Protein AF-A0A814N6M7-F1 (afdb_monomer)

Secondary structure (DSSP, 8-state):
-----------PEEEEEEE-SSSTT-SSSPP-EEEPPHHHHHHHHHHHHSS-TT-EEEETTEEEETTTTEEEESS-TT-EEEEEEEEE-GGG---S-GGGS---S---S-TTS---HHHHHHHHHHHHHHT--HHHHHHHHHHHHHHHHHHHHHH---EEESS-EEEES-HHHHHTT-SEEEEEE--SSSSEE-TTT-SSSS-EEEEPTTEEEEEEEEEE-SS-EEEEEEE--SPP---TTTGGGS-----------------------SSTTHHHHTTT--------EEEE--------------------------

Sequence (318 aa):
MVSQMINSADQLRAQWYWKSNSDSWSTNEKEEWTKYSDIESAIIEEAFNGKNKTKLADLDNYLINLYKSIQISKSDPNKQRQIKRVLIGRNETQGLREQRFFQPPGLSKTFNSDMGKDAYNFLSQWKKDKKLSDAEIVKQAANGIIIEGKQLHKHCQSRCWDGFTSTTKNHEKAQTFGNILFIIDAARNRGIDITELSHYDEEEVLLPPGTSFTISKLEKTQQHTYIYLQLSQSPPAASPFIQLLVTSSSSDEHCCDPMTCNLVPSNIWEMDEWARDWHSSLAASSSIHLLVTSASSDDNCRDQSDLSTRTSVHLGHG

InterPro domains:
  IPR000768 NAD:arginine ADP-ribosyltransferase, ART [PF01129] (158-230)
  IPR004170 WWE domain [PF02825] (15-85)
  IPR004170 WWE domain [PS50918] (1-85)
  IPR018123 WWE domain, subgroup [SM00678] (13-93)
  IPR037197 WWE domain superfamily [G3DSA:3.30.720.50] (4-88)
  IPR037197 WWE domain superfamily [SSF117839] (11-88)

Nearest PDB structures (foldseek):
  6drh-assembly3_F  TM=8.905E-01  e=2.751E-03  Serratia proteamaculans 568
  6drh-assembly4_H  TM=8.866E-01  e=3.447E-03  Serratia proteamaculans 568
  4yc0-assembly1_A  TM=5.179E-01  e=1.753E-03  Vibrio splendidus
  4y1w-assembly1_A  TM=3.785E-01  e=1.322E-03  Vibrio splendidus
  4xzk-assembly1_A  TM=3.920E-01  e=2.751E-03  Vibrio splendidus

Radius of gyration: 31.83 Å; Cα contacts (8 Å, |Δi|>4): 340; chains: 1; bounding box: 76×100×79 Å

Foldseek 3Di:
DDPPPDPCPQPWDKWKWWFDDPDQPDPVDDTDIHTDDPVQRVQLVCLVPDPDPQSWGDDDQWIARVVQQWIAGPVHRVDIIHMDMDTHGPVPPPDDPVVVVPPPPPPPDDPPPPPDVVVVVVVVVVCVVVVDDPVVVVVVVVVVCVVVVVVVLVPDQWDFAQAKFKWALDPVVLPVQDQEKEKEFDDPPFWDQCCVVDPDNGSITIGGGGFIWGFPDWDDDPRHIYTYIYTDPDDRPPDVVVVVPPDPDPPDDDDDDDDDDDDDDDDPPPPVVVVVVVPPDDDDDDTRIIMGDDRDPPPDPDDDDDDDDDDDDDDDDD

Structure (mmCIF, N/CA/C/O backbone):
data_AF-A0A814N6M7-F1
#
_entry.id   AF-A0A814N6M7-F1
#
loop_
_atom_site.group_PDB
_atom_site.id
_atom_site.type_symbol
_atom_site.label_atom_id
_atom_site.label_alt_id
_atom_site.label_comp_id
_atom_site.label_asym_id
_atom_site.label_entity_id
_atom_site.label_seq_id
_atom_site.pdbx_PDB_ins_code
_atom_site.Cartn_x
_atom_site.Cartn_y
_atom_site.Cartn_z
_atom_site.occupancy
_atom_site.B_iso_or_equiv
_atom_site.auth_seq_id
_atom_site.auth_comp_id
_atom_site.auth_asym_id
_atom_site.auth_atom_id
_atom_site.pdbx_PDB_model_num
ATOM 1 N N . MET A 1 1 ? 20.957 42.490 -3.616 1.00 55.12 1 MET A N 1
ATOM 2 C CA . MET A 1 1 ? 20.433 41.950 -2.339 1.00 55.12 1 MET A CA 1
ATOM 3 C C . MET A 1 1 ? 18.960 42.313 -2.252 1.00 55.12 1 MET A C 1
ATOM 5 O O . MET A 1 1 ? 18.638 43.429 -2.625 1.00 55.12 1 MET A O 1
ATOM 9 N N . VAL A 1 2 ? 18.113 41.401 -1.758 1.00 51.97 2 VAL A N 1
ATOM 10 C CA . VAL A 1 2 ? 16.635 41.495 -1.647 1.00 51.97 2 VAL A CA 1
ATOM 11 C C . VAL A 1 2 ? 15.850 41.074 -2.905 1.00 51.97 2 VAL A C 1
ATOM 13 O O . VAL A 1 2 ? 15.333 41.905 -3.639 1.00 51.97 2 VAL A O 1
ATOM 16 N N . SER A 1 3 ? 15.747 39.758 -3.139 1.00 45.72 3 SER A N 1
ATOM 17 C CA . SER A 1 3 ? 14.559 39.096 -3.731 1.00 45.72 3 SER A CA 1
ATOM 18 C C . SER A 1 3 ? 14.758 37.581 -3.814 1.00 45.72 3 SER A C 1
ATOM 20 O O . SER A 1 3 ? 14.857 36.986 -4.879 1.00 45.72 3 SER A O 1
ATOM 22 N N . GLN A 1 4 ? 14.822 36.943 -2.650 1.00 46.78 4 GLN A N 1
ATOM 23 C CA . GLN A 1 4 ? 14.363 35.564 -2.492 1.00 46.78 4 GLN A CA 1
ATOM 24 C C . GLN A 1 4 ? 13.263 35.609 -1.431 1.00 46.78 4 GLN A C 1
ATOM 26 O O . GLN A 1 4 ? 13.442 35.186 -0.293 1.00 46.78 4 GLN A O 1
ATOM 31 N N . MET A 1 5 ? 12.135 36.233 -1.787 1.00 44.56 5 MET A N 1
ATOM 32 C CA . MET A 1 5 ? 10.894 36.042 -1.046 1.00 44.56 5 MET A CA 1
ATOM 33 C C . MET A 1 5 ? 10.382 34.650 -1.389 1.00 44.56 5 MET A C 1
ATOM 35 O O . MET A 1 5 ? 9.777 34.396 -2.423 1.00 44.56 5 MET A O 1
ATOM 39 N N . ILE A 1 6 ? 10.771 33.747 -0.504 1.00 49.03 6 ILE A N 1
ATOM 40 C CA . ILE A 1 6 ? 10.229 32.432 -0.229 1.00 49.03 6 ILE A CA 1
ATOM 41 C C . ILE A 1 6 ? 8.730 32.375 -0.592 1.00 49.03 6 ILE A C 1
ATOM 43 O O . ILE A 1 6 ? 7.878 32.803 0.179 1.00 49.03 6 ILE A O 1
ATOM 47 N N . ASN A 1 7 ? 8.401 31.761 -1.733 1.00 48.53 7 ASN A N 1
ATOM 48 C CA . ASN A 1 7 ? 7.079 31.183 -2.005 1.00 48.53 7 ASN A CA 1
ATOM 49 C C . ASN A 1 7 ? 6.876 29.903 -1.160 1.00 48.53 7 ASN A C 1
ATOM 51 O O . ASN A 1 7 ? 6.384 28.891 -1.650 1.00 48.53 7 ASN A O 1
ATOM 55 N N . SER A 1 8 ? 7.266 29.925 0.121 1.00 54.56 8 SER A N 1
ATOM 56 C CA . SER A 1 8 ? 6.769 28.969 1.116 1.00 54.56 8 SER A CA 1
ATOM 57 C C . SER A 1 8 ? 5.426 29.507 1.562 1.00 54.56 8 SER A C 1
ATOM 59 O O . SER A 1 8 ? 5.282 30.073 2.643 1.00 54.56 8 SER A O 1
ATOM 61 N N . ALA A 1 9 ? 4.426 29.366 0.691 1.00 55.06 9 ALA A N 1
ATOM 62 C CA . ALA A 1 9 ? 3.082 29.173 1.192 1.00 55.06 9 ALA A CA 1
ATOM 63 C C . ALA A 1 9 ? 3.172 27.904 2.043 1.00 55.06 9 ALA A C 1
ATOM 65 O O . ALA A 1 9 ? 3.134 26.794 1.511 1.00 55.06 9 ALA A O 1
ATOM 66 N N . ASP A 1 10 ? 3.450 28.092 3.335 1.00 59.31 10 ASP A N 1
ATOM 67 C CA . ASP A 1 10 ? 3.556 27.026 4.314 1.00 59.31 10 ASP A CA 1
ATOM 68 C C . ASP A 1 10 ? 2.357 26.121 4.108 1.00 59.31 10 ASP A C 1
ATOM 70 O O . ASP A 1 10 ? 1.204 26.537 4.245 1.00 59.31 10 ASP A O 1
ATOM 74 N N . GLN A 1 11 ? 2.645 24.907 3.653 1.00 80.00 11 GLN A N 1
ATOM 75 C CA . GLN A 1 11 ? 1.632 23.988 3.181 1.00 80.00 11 GLN A CA 1
ATOM 76 C C . GLN A 1 11 ? 0.822 23.547 4.402 1.00 80.00 11 GLN A C 1
ATOM 78 O O . GLN A 1 11 ? 1.221 22.646 5.140 1.00 80.00 11 GLN A O 1
ATOM 83 N N . LEU A 1 12 ? -0.275 24.263 4.665 1.00 88.44 12 LEU A N 1
ATOM 84 C CA . LEU A 1 12 ? -1.169 24.003 5.785 1.00 88.44 12 LEU A CA 1
ATOM 85 C C . LEU A 1 12 ? -1.701 22.580 5.647 1.00 88.44 12 LEU A C 1
ATOM 87 O O . LEU A 1 12 ? -2.303 22.223 4.631 1.00 88.44 12 LEU A O 1
ATOM 91 N N . ARG A 1 13 ? -1.495 21.764 6.680 1.00 90.00 13 ARG A N 1
ATOM 92 C CA . ARG A 1 13 ? -2.032 20.407 6.727 1.00 90.00 13 ARG A CA 1
ATOM 93 C C . ARG A 1 13 ? -3.369 20.436 7.449 1.00 90.00 13 ARG A C 1
ATOM 95 O O . ARG A 1 13 ? -3.483 20.966 8.552 1.00 90.00 13 ARG A O 1
ATOM 102 N N . ALA A 1 14 ? -4.383 19.833 6.843 1.00 94.25 14 ALA A N 1
ATOM 103 C CA . ALA A 1 14 ? -5.656 19.628 7.511 1.00 94.25 14 ALA A CA 1
ATOM 104 C C . ALA A 1 14 ? -5.547 18.513 8.555 1.00 94.25 14 ALA A C 1
ATOM 106 O O . ALA A 1 14 ? -5.043 17.424 8.273 1.00 94.25 14 ALA A O 1
ATOM 107 N N . GLN A 1 15 ? -6.058 18.786 9.749 1.00 95.50 15 GLN A N 1
ATOM 108 C CA . GLN A 1 15 ? -6.177 17.836 10.836 1.00 95.50 15 GLN A CA 1
ATOM 109 C C . GLN A 1 15 ? -7.628 17.744 11.292 1.00 95.50 15 GLN A C 1
ATOM 111 O O . GLN A 1 15 ? -8.287 18.750 11.554 1.00 95.50 15 GLN A O 1
ATOM 116 N N . TRP A 1 16 ? -8.114 16.515 11.414 1.00 97.19 16 TRP A N 1
ATOM 117 C CA . TRP A 1 16 ? -9.481 16.234 11.820 1.00 97.19 16 TRP A CA 1
ATOM 118 C C . TRP A 1 16 ? -9.536 15.781 13.278 1.00 97.19 16 TRP A C 1
ATOM 120 O O . TRP A 1 16 ? -8.657 15.050 13.751 1.00 97.19 16 TRP A O 1
ATOM 130 N N . TYR A 1 17 ? -10.597 16.197 13.968 1.00 97.69 17 TYR A N 1
ATOM 131 C CA . TYR A 1 17 ? -10.900 15.845 15.354 1.00 97.69 17 TYR A CA 1
ATOM 132 C C . TYR A 1 17 ? -12.366 15.441 15.500 1.00 97.69 17 TYR A C 1
ATOM 134 O O . TYR A 1 17 ? -13.220 15.906 14.744 1.00 97.69 17 TYR A O 1
ATOM 142 N N . TRP A 1 18 ? -12.662 14.636 16.514 1.00 97.75 18 TRP A N 1
ATOM 143 C CA . TRP A 1 18 ? -14.016 14.296 16.942 1.00 97.75 18 TRP A CA 1
ATOM 144 C C . TRP A 1 18 ? -14.205 14.616 18.428 1.00 97.75 18 TRP A C 1
ATOM 146 O O . TRP A 1 18 ? -13.247 14.587 19.204 1.00 97.75 18 TRP A O 1
ATOM 156 N N . LYS A 1 19 ? -15.431 14.969 18.822 1.00 97.44 19 LYS A N 1
ATOM 157 C CA . LYS A 1 19 ? -15.762 15.351 20.201 1.00 97.44 19 LYS A CA 1
ATOM 158 C C . LYS A 1 19 ? -15.861 14.104 21.084 1.00 97.44 19 LYS A C 1
ATOM 160 O O . LYS A 1 19 ? -16.722 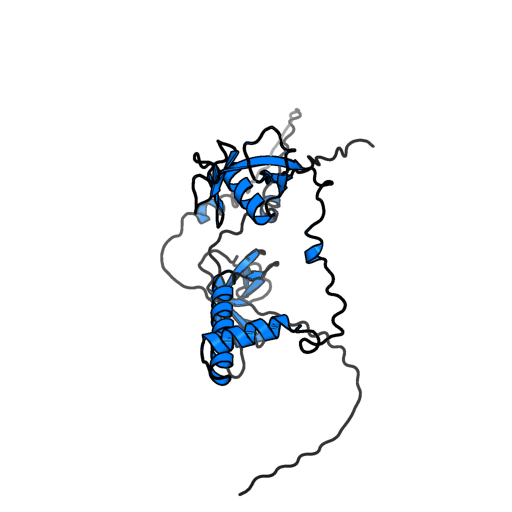13.257 20.846 1.00 97.44 19 LYS A O 1
ATOM 165 N N . SER A 1 20 ? -14.969 13.980 22.067 1.00 96.25 20 SER A N 1
ATOM 166 C CA . SER A 1 20 ? -14.768 12.755 22.854 1.00 96.25 20 SER A CA 1
ATOM 167 C C . SER A 1 20 ? -15.535 12.653 24.163 1.00 96.25 20 SER A C 1
ATOM 169 O O . SER A 1 20 ? -15.488 11.600 24.795 1.00 96.25 20 SER A O 1
ATOM 171 N N . ASN A 1 21 ? -16.291 13.688 24.526 1.00 95.25 21 ASN A N 1
ATOM 172 C CA . ASN A 1 21 ? -17.202 13.663 25.667 1.00 95.25 21 ASN A CA 1
ATOM 173 C C . ASN A 1 21 ? -18.183 12.477 25.601 1.00 95.25 21 ASN A C 1
ATOM 175 O O . ASN A 1 21 ? -18.646 12.091 24.519 1.00 95.25 21 ASN A O 1
ATOM 179 N N . SER A 1 22 ? -18.533 11.936 26.773 1.00 90.50 22 SER A N 1
ATOM 180 C CA . SER A 1 22 ? -19.517 10.851 26.914 1.00 90.50 22 SER A CA 1
ATOM 181 C C . SER A 1 22 ? -20.873 11.246 26.328 1.00 90.50 22 SER A C 1
ATOM 183 O O . SER A 1 22 ? -21.466 10.466 25.581 1.00 90.50 22 SER A O 1
ATOM 185 N N . ASP A 1 23 ? -21.316 12.475 26.610 1.00 90.31 23 ASP A N 1
ATOM 186 C CA . ASP A 1 23 ? -22.418 13.124 25.909 1.00 90.31 23 ASP A CA 1
ATOM 187 C C . ASP A 1 23 ? -21.862 14.156 24.921 1.00 90.31 23 ASP A C 1
ATOM 189 O O . ASP A 1 23 ? -21.360 15.219 25.288 1.00 90.31 23 ASP A O 1
ATOM 193 N N . SER A 1 24 ? -21.952 13.840 23.631 1.00 84.19 24 SER A N 1
ATOM 194 C CA . SER A 1 24 ? -21.446 14.708 22.565 1.00 84.19 24 SER A CA 1
ATOM 195 C C . SER A 1 24 ? -22.225 16.023 22.431 1.00 84.19 24 SER A C 1
ATOM 197 O O . SER A 1 24 ? -21.711 16.967 21.824 1.00 84.19 24 SER A O 1
ATOM 199 N N . TRP A 1 25 ? -23.422 16.124 23.014 1.00 89.19 25 TRP A N 1
ATOM 200 C CA . TRP A 1 25 ? -24.311 17.281 22.871 1.00 89.19 25 TRP A CA 1
ATOM 201 C C . TRP A 1 25 ? -24.447 18.120 24.143 1.00 89.19 25 TRP A C 1
ATOM 203 O O . TRP A 1 25 ? -25.040 19.196 24.091 1.00 89.19 25 TRP A O 1
ATOM 213 N N . SER A 1 26 ? -23.858 17.685 25.260 1.00 90.62 26 SER A N 1
ATOM 214 C CA . SER A 1 26 ? -23.836 18.471 26.493 1.00 90.62 26 SER A CA 1
ATOM 215 C C . SER A 1 26 ? -23.064 19.782 26.296 1.00 90.62 26 SER A C 1
ATOM 217 O O . SER A 1 26 ? -21.950 19.797 25.763 1.00 90.62 26 SER A O 1
ATOM 219 N N . THR A 1 27 ? -23.667 20.890 26.733 1.00 92.25 27 THR A N 1
ATOM 220 C CA . THR A 1 27 ? -23.059 22.234 26.770 1.00 92.25 27 THR A CA 1
ATOM 221 C C . THR A 1 27 ? -22.389 22.545 28.106 1.00 92.25 27 THR A C 1
ATOM 223 O O . THR A 1 27 ? -21.712 23.560 28.230 1.00 92.25 27 THR A O 1
ATOM 226 N N . ASN A 1 28 ? -22.610 21.703 29.119 1.00 95.25 28 ASN A N 1
ATOM 227 C CA . ASN A 1 28 ? -22.153 21.950 30.488 1.00 95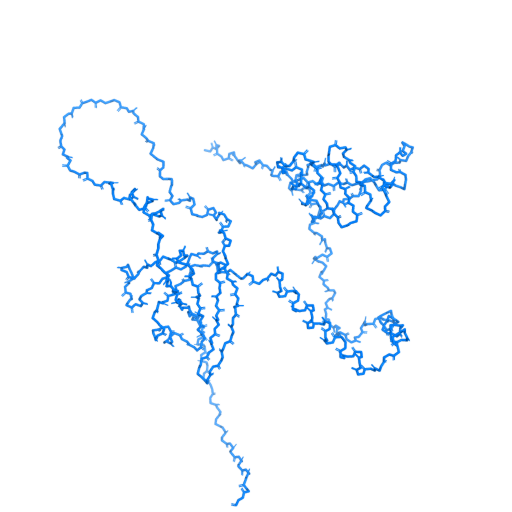.25 28 ASN A CA 1
ATOM 228 C C . ASN A 1 28 ? -20.762 21.365 30.755 1.00 95.25 28 ASN A C 1
ATOM 230 O O . ASN A 1 28 ? -20.103 21.752 31.717 1.00 95.25 28 ASN A O 1
ATOM 234 N N . GLU A 1 29 ? -20.317 20.425 29.921 1.00 93.94 29 GLU A N 1
ATOM 235 C CA . GLU A 1 29 ? -18.998 19.814 30.028 1.00 93.94 29 GLU A CA 1
ATOM 236 C C . GLU A 1 29 ? -17.967 20.580 29.199 1.00 93.94 29 GLU A C 1
ATOM 238 O O . GLU A 1 29 ? -18.260 21.098 28.120 1.00 93.94 29 GLU A O 1
ATOM 243 N N . LYS A 1 30 ? -16.724 20.618 29.688 1.00 95.31 30 LYS A N 1
ATOM 244 C CA . LYS A 1 30 ? -15.597 21.132 28.911 1.00 95.31 30 LYS A CA 1
ATOM 245 C C . LYS A 1 30 ? -15.446 20.284 27.649 1.00 95.31 30 LYS A C 1
ATOM 247 O O . LYS A 1 30 ? -15.396 19.058 27.728 1.00 95.31 30 LYS A O 1
ATOM 252 N N . GLU A 1 31 ? -15.368 20.935 26.493 1.00 96.06 31 GLU A N 1
ATOM 253 C CA . GLU A 1 31 ? -15.211 20.222 25.231 1.00 96.06 31 GLU A CA 1
ATOM 254 C C . GLU A 1 31 ? -13.857 19.515 25.163 1.00 96.06 31 GLU A C 1
ATOM 256 O O . GLU A 1 31 ? -12.799 20.151 25.205 1.00 96.06 31 GLU A O 1
ATOM 261 N N . GLU A 1 32 ? -13.899 18.199 24.995 1.00 96.31 32 GLU A N 1
ATOM 262 C CA . GLU A 1 32 ? -12.727 17.381 24.734 1.00 96.31 32 GLU A CA 1
ATOM 263 C C . GLU A 1 32 ? -12.743 16.937 23.275 1.00 96.31 32 GLU A C 1
ATOM 265 O O . GLU A 1 32 ? -13.738 16.424 22.761 1.00 96.31 32 GLU A O 1
ATOM 270 N N . TRP A 1 33 ? -11.628 17.165 22.584 1.00 96.81 33 TRP A N 1
ATOM 271 C CA . TRP A 1 33 ? -11.478 16.860 21.167 1.00 96.81 33 TRP A CA 1
ATOM 272 C C . TRP A 1 33 ? -10.347 15.860 20.988 1.00 96.81 33 TRP A C 1
ATOM 274 O O . TRP A 1 33 ? -9.195 16.150 21.309 1.00 96.81 33 TRP A O 1
ATOM 284 N N . THR A 1 34 ? -10.667 14.696 20.433 1.00 95.81 34 THR A N 1
ATOM 285 C CA . THR A 1 34 ? -9.688 13.652 20.135 1.00 95.81 34 THR A CA 1
ATOM 286 C C . THR A 1 34 ? -9.333 13.681 18.654 1.00 95.81 34 THR A C 1
ATOM 288 O O . THR A 1 34 ? -10.195 13.816 17.786 1.00 95.81 34 THR A O 1
ATOM 291 N N . LYS A 1 35 ? -8.036 13.586 18.359 1.00 96.00 35 LYS A N 1
ATOM 292 C CA . LYS A 1 35 ? -7.497 13.573 16.996 1.00 96.00 35 LYS A CA 1
ATOM 293 C C . LYS A 1 35 ? -7.878 12.262 16.298 1.00 96.00 35 LYS A C 1
ATOM 295 O O . LYS A 1 35 ? -7.746 11.194 16.894 1.00 96.00 35 LYS A O 1
ATOM 300 N N . TYR A 1 36 ? -8.290 12.327 15.034 1.00 96.12 36 TYR A N 1
ATOM 301 C CA . TYR A 1 36 ? -8.311 11.131 14.185 1.00 96.12 36 TYR A CA 1
ATOM 302 C C . TYR A 1 36 ? -6.883 10.646 13.907 1.00 96.12 36 TYR A C 1
ATOM 304 O O . TYR A 1 36 ? -5.935 11.440 13.907 1.00 96.12 36 TYR A O 1
ATOM 312 N N . SER A 1 37 ? -6.704 9.352 13.634 1.00 93.12 37 SER A N 1
ATOM 313 C CA . SER A 1 37 ? -5.401 8.857 13.181 1.00 93.12 37 SER A CA 1
ATOM 314 C C . SER A 1 37 ? -4.983 9.540 11.871 1.00 93.12 37 SER A C 1
ATOM 316 O O . SER A 1 37 ? -5.810 10.112 11.156 1.00 93.12 37 SER A O 1
ATOM 318 N N . ASP A 1 38 ? -3.691 9.510 11.537 1.00 88.06 38 ASP A N 1
ATOM 319 C CA . ASP A 1 38 ? -3.201 10.151 10.308 1.00 88.06 38 ASP A CA 1
ATOM 320 C C . ASP A 1 38 ? -3.838 9.546 9.046 1.00 88.06 38 ASP A C 1
ATOM 322 O O . ASP A 1 38 ? -4.135 10.280 8.107 1.00 88.06 38 ASP A O 1
ATOM 326 N N . ILE A 1 39 ? -4.093 8.232 9.054 1.00 91.62 39 ILE A N 1
ATOM 327 C CA . ILE A 1 39 ? -4.736 7.510 7.947 1.00 91.62 39 ILE A CA 1
ATOM 328 C C . ILE A 1 39 ? -6.205 7.923 7.833 1.00 91.62 39 ILE A C 1
ATOM 330 O O . ILE A 1 39 ? -6.639 8.332 6.761 1.00 91.62 39 ILE A O 1
ATOM 334 N N . GLU A 1 40 ? -6.958 7.894 8.936 1.00 96.00 40 GLU A N 1
ATOM 335 C CA . GLU A 1 40 ? -8.358 8.339 8.939 1.00 96.00 40 GLU A CA 1
ATOM 336 C C . GLU A 1 40 ? -8.470 9.808 8.526 1.00 96.00 40 GLU A C 1
ATOM 338 O O . GLU A 1 40 ? -9.315 10.157 7.712 1.00 96.00 40 GLU A O 1
ATOM 343 N N . SER A 1 41 ? -7.576 10.669 9.020 1.00 95.75 41 SER A N 1
ATOM 344 C CA . SER A 1 41 ? -7.540 12.085 8.644 1.00 95.75 41 SER A CA 1
ATOM 345 C C . SER A 1 41 ? -7.311 12.268 7.142 1.00 95.75 41 SER A C 1
ATOM 347 O O . SER A 1 41 ? -7.931 13.146 6.551 1.00 95.75 41 SER A O 1
ATOM 349 N N . ALA A 1 42 ? -6.451 11.449 6.525 1.00 93.62 42 ALA A N 1
ATOM 350 C CA . ALA A 1 42 ? -6.211 11.481 5.085 1.00 93.62 42 ALA A CA 1
ATOM 351 C C . ALA A 1 42 ? -7.452 11.044 4.292 1.00 93.62 42 ALA A C 1
ATOM 353 O O . ALA A 1 42 ? -7.831 11.735 3.352 1.00 93.62 42 ALA A O 1
ATOM 354 N N . ILE A 1 43 ? -8.129 9.972 4.718 1.00 95.56 43 ILE A N 1
ATOM 355 C CA . ILE A 1 43 ? -9.381 9.496 4.101 1.00 95.56 43 ILE A CA 1
ATOM 356 C C . ILE A 1 43 ? -10.472 10.574 4.190 1.00 95.56 43 ILE A C 1
ATOM 358 O O . ILE A 1 43 ? -11.161 10.864 3.211 1.00 95.56 43 ILE A O 1
ATOM 362 N N . ILE A 1 44 ? -10.620 11.200 5.362 1.00 97.25 44 ILE A N 1
ATOM 363 C CA . ILE A 1 44 ? -11.600 12.268 5.582 1.00 97.25 44 ILE A CA 1
ATOM 364 C C . ILE A 1 44 ? -11.282 13.482 4.702 1.00 97.25 44 ILE A C 1
ATOM 366 O O . ILE A 1 44 ? -12.182 14.044 4.077 1.00 97.25 44 ILE A O 1
ATOM 370 N N . GLU A 1 45 ? -10.014 13.884 4.631 1.00 96.31 45 GLU A N 1
ATOM 371 C CA . GLU A 1 45 ? -9.575 15.023 3.826 1.00 96.31 45 GLU A CA 1
ATOM 372 C C . GLU A 1 45 ? -9.724 14.762 2.320 1.00 96.31 45 GLU A C 1
ATOM 374 O O . GLU A 1 45 ? -10.127 15.655 1.575 1.00 96.31 45 GLU A O 1
ATOM 379 N N . GLU A 1 46 ? -9.472 13.536 1.861 1.00 94.94 46 GLU A N 1
ATOM 380 C CA . GLU A 1 46 ? -9.724 13.125 0.480 1.00 94.94 46 GLU A CA 1
ATOM 381 C C . GLU A 1 46 ? -11.218 13.210 0.144 1.00 94.94 46 GLU A C 1
ATOM 383 O O . GLU A 1 46 ? -11.593 13.816 -0.860 1.00 94.94 46 GLU A O 1
ATOM 388 N N . ALA A 1 47 ? -12.092 12.699 1.016 1.00 96.00 47 ALA A N 1
ATOM 389 C CA . ALA A 1 47 ? -13.540 12.825 0.851 1.00 96.00 47 ALA A CA 1
ATOM 390 C C . ALA A 1 47 ? -14.010 14.293 0.897 1.00 96.00 47 ALA A C 1
ATOM 392 O O . ALA A 1 47 ? -14.941 14.681 0.180 1.00 96.00 47 ALA A O 1
ATOM 393 N N . PHE A 1 48 ? -13.353 15.126 1.708 1.00 96.19 48 PHE A N 1
ATOM 394 C CA . PHE A 1 48 ? -13.622 16.557 1.805 1.00 96.19 48 PHE A CA 1
ATOM 395 C C . PHE A 1 48 ? -13.221 17.311 0.535 1.00 96.19 48 PHE A C 1
ATOM 397 O O . PHE A 1 48 ? -13.990 18.149 0.066 1.00 96.19 48 PHE A O 1
ATOM 404 N N . ASN A 1 49 ? -12.074 16.992 -0.065 1.00 94.69 49 ASN A N 1
ATOM 405 C CA . ASN A 1 49 ? -11.582 17.644 -1.284 1.00 94.69 49 ASN A CA 1
ATOM 406 C C . ASN A 1 49 ? -12.160 17.037 -2.569 1.00 94.69 49 ASN A C 1
ATOM 408 O O . ASN A 1 49 ? -12.220 17.703 -3.604 1.00 94.69 49 ASN A O 1
ATOM 412 N N . GLY A 1 50 ? -12.635 15.794 -2.509 1.00 92.44 50 GLY A N 1
ATOM 413 C CA . GLY A 1 50 ? -13.206 15.083 -3.643 1.00 92.44 50 GLY A CA 1
ATOM 414 C C . GLY A 1 50 ? -14.383 15.828 -4.277 1.00 92.44 50 GLY A C 1
ATOM 415 O O . GLY A 1 50 ? -15.173 16.499 -3.606 1.00 92.44 50 GLY A O 1
ATOM 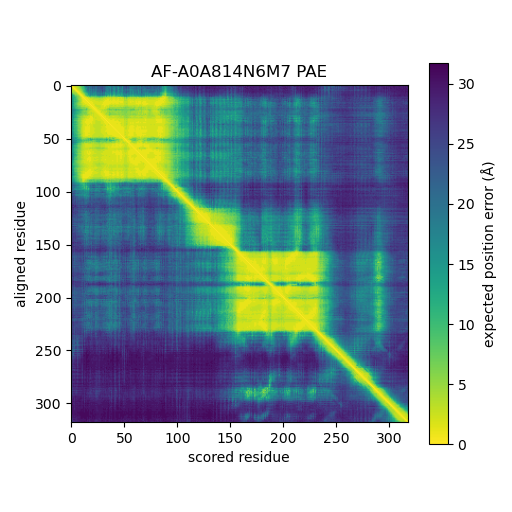416 N N . LYS A 1 51 ? -14.544 15.670 -5.596 1.00 88.31 51 LYS A N 1
ATOM 417 C CA . LYS A 1 51 ? -15.655 16.261 -6.371 1.00 88.31 51 LYS A CA 1
ATOM 418 C C . LYS A 1 51 ? -17.021 15.628 -6.058 1.00 88.31 51 LYS A C 1
ATOM 420 O O . LYS A 1 51 ? -18.042 16.084 -6.571 1.00 88.31 51 LYS A O 1
ATOM 425 N N . ASN A 1 52 ? -17.054 14.588 -5.224 1.00 82.62 52 ASN A N 1
ATOM 426 C CA . ASN A 1 52 ? -18.278 13.890 -4.860 1.00 82.62 52 ASN A CA 1
ATOM 427 C C . ASN A 1 52 ? -19.226 14.816 -4.091 1.00 82.62 52 ASN A C 1
ATOM 429 O O . ASN A 1 52 ? -18.894 15.347 -3.031 1.00 82.62 52 ASN A O 1
ATOM 433 N N . LYS A 1 53 ? -20.446 14.959 -4.618 1.00 82.38 53 LYS A N 1
ATOM 434 C CA . LYS A 1 53 ? -21.516 15.776 -4.025 1.00 82.38 53 LYS A CA 1
ATOM 435 C C . LYS A 1 53 ? -22.005 15.260 -2.674 1.00 82.38 53 LYS A C 1
ATOM 437 O O . LYS A 1 53 ? -22.717 15.977 -1.991 1.00 82.38 53 LYS A O 1
ATOM 442 N N . THR A 1 54 ? -21.695 14.019 -2.305 1.00 87.12 54 THR A N 1
ATOM 443 C CA . THR A 1 54 ? -22.193 13.415 -1.064 1.00 87.12 54 THR A CA 1
ATOM 444 C C . THR A 1 54 ? -21.372 13.824 0.157 1.00 87.12 54 THR A C 1
ATOM 446 O O . THR A 1 54 ? -21.929 13.847 1.250 1.00 87.12 54 THR A O 1
ATOM 449 N N . LYS A 1 55 ? -20.083 14.179 -0.018 1.00 93.69 55 LYS A N 1
ATOM 450 C CA . LYS A 1 55 ? -19.117 14.487 1.060 1.00 93.69 55 LYS A CA 1
ATOM 451 C C . LYS A 1 55 ? -19.270 13.543 2.267 1.00 93.69 55 LYS A C 1
ATOM 453 O O . LYS A 1 55 ? -19.349 13.973 3.420 1.00 93.69 55 LYS A O 1
ATOM 458 N N . LEU A 1 56 ? -19.367 12.247 1.972 1.00 96.88 56 LEU A N 1
ATOM 459 C CA . LEU A 1 56 ? -19.380 11.174 2.960 1.00 96.88 56 LEU A CA 1
ATOM 460 C C . LEU A 1 56 ? -18.003 10.512 2.968 1.00 96.88 56 LEU A C 1
ATOM 462 O O . LEU A 1 56 ? -17.517 10.135 1.902 1.00 96.88 56 LEU A O 1
ATOM 466 N N . ALA A 1 57 ? -17.398 10.366 4.144 1.00 96.94 57 ALA A N 1
ATOM 467 C CA . ALA A 1 57 ? -16.200 9.551 4.326 1.00 96.94 57 ALA A CA 1
ATOM 468 C C . ALA A 1 57 ? -16.581 8.258 5.054 1.00 96.94 57 ALA A C 1
ATOM 470 O O . ALA A 1 57 ? -17.281 8.299 6.070 1.00 96.94 57 ALA A O 1
ATOM 471 N N . ASP A 1 58 ? -16.144 7.121 4.519 1.00 97.25 58 ASP A N 1
ATOM 472 C CA . ASP A 1 58 ? -16.424 5.803 5.081 1.00 97.25 58 ASP A CA 1
ATOM 473 C C . ASP A 1 58 ? -15.202 5.292 5.854 1.00 97.25 58 ASP A C 1
ATOM 475 O O . ASP A 1 58 ? -14.140 5.091 5.271 1.00 97.25 58 ASP A O 1
ATOM 479 N N . LEU A 1 59 ? -15.343 5.133 7.173 1.00 97.06 59 LEU A N 1
ATOM 480 C CA . LEU A 1 59 ? -14.326 4.568 8.064 1.00 97.06 59 LEU A CA 1
ATOM 481 C C . LEU A 1 59 ? -14.808 3.218 8.602 1.00 97.06 59 LEU A C 1
ATOM 483 O O . LEU A 1 59 ? -16.006 2.948 8.609 1.00 97.06 59 LEU A O 1
ATOM 487 N N . ASP A 1 60 ? -13.914 2.383 9.132 1.00 94.06 60 ASP A N 1
ATOM 488 C CA . ASP A 1 60 ? -14.233 1.003 9.542 1.00 94.06 60 ASP A CA 1
ATOM 489 C C . ASP A 1 60 ? -15.545 0.883 10.338 1.00 94.06 60 ASP A C 1
ATOM 491 O O . ASP A 1 60 ? -16.485 0.216 9.902 1.00 94.06 60 ASP A O 1
ATOM 495 N N . ASN A 1 61 ? -15.662 1.617 11.449 1.00 96.94 61 ASN A N 1
ATOM 496 C CA . ASN A 1 61 ? -16.813 1.545 12.360 1.00 96.94 61 ASN A CA 1
ATOM 497 C C . ASN A 1 61 ? -17.791 2.728 12.248 1.00 96.94 61 ASN A C 1
ATOM 499 O O . ASN A 1 61 ? -18.807 2.764 12.953 1.00 96.94 61 ASN A O 1
ATOM 503 N N . TYR A 1 62 ? -17.492 3.710 11.396 1.00 97.69 62 TYR A N 1
ATOM 504 C CA . TYR A 1 62 ? -18.197 4.990 11.374 1.00 97.69 62 TYR A CA 1
ATOM 505 C C . TYR A 1 62 ? -18.394 5.519 9.956 1.00 97.69 62 TYR A C 1
ATOM 507 O O . TYR A 1 62 ? -17.543 5.353 9.093 1.00 97.69 62 TYR A O 1
ATOM 515 N N . LEU A 1 63 ? -19.501 6.223 9.742 1.00 97.94 63 LEU A N 1
ATOM 516 C CA . LEU A 1 63 ? -19.739 7.044 8.560 1.00 97.94 63 LEU A CA 1
ATOM 517 C C . LEU A 1 63 ? -19.642 8.513 8.954 1.00 97.94 63 LEU A C 1
ATOM 519 O O . LEU A 1 63 ? -20.287 8.947 9.907 1.00 97.94 63 LEU A O 1
ATOM 523 N N . ILE A 1 64 ? -18.859 9.291 8.219 1.00 98.06 64 ILE A N 1
ATOM 524 C CA . ILE A 1 64 ? -18.688 10.718 8.478 1.00 98.06 64 ILE A CA 1
ATOM 525 C C . ILE A 1 64 ? -19.450 11.512 7.428 1.00 98.06 64 ILE A C 1
ATOM 527 O O . ILE A 1 64 ? -19.158 11.435 6.237 1.00 98.06 64 ILE A O 1
ATOM 531 N N . ASN A 1 65 ? -20.407 12.314 7.885 1.00 97.69 65 ASN A N 1
ATOM 532 C CA . ASN A 1 65 ? -21.121 13.275 7.063 1.00 97.69 65 ASN A CA 1
ATOM 533 C C . ASN A 1 65 ? -20.478 14.656 7.206 1.00 97.69 65 ASN A C 1
ATOM 535 O O . ASN A 1 65 ? -20.697 15.348 8.202 1.00 97.69 65 ASN A O 1
ATOM 539 N N . LEU A 1 66 ? -19.698 15.062 6.202 1.00 97.38 66 LEU A N 1
ATOM 540 C CA . LEU A 1 66 ? -18.916 16.301 6.243 1.00 97.38 66 LEU A CA 1
ATOM 541 C C . LEU A 1 66 ? -19.769 17.556 6.043 1.00 97.38 66 LEU A C 1
ATOM 543 O O . LEU A 1 66 ? -19.373 18.622 6.495 1.00 97.38 66 LEU A O 1
ATOM 547 N N . TYR A 1 67 ? -20.952 17.446 5.426 1.00 96.06 67 TYR A N 1
ATOM 548 C CA . TYR A 1 67 ? -21.893 18.571 5.346 1.00 96.06 67 TYR A CA 1
ATOM 549 C C . TYR A 1 67 ? -22.447 18.942 6.716 1.00 96.06 67 TYR A C 1
ATOM 551 O O . TYR A 1 67 ? -22.635 20.117 7.016 1.00 96.06 67 TYR A O 1
ATOM 559 N N . LYS A 1 68 ? -22.729 17.927 7.537 1.00 96.81 68 LYS A N 1
ATOM 560 C CA . LYS A 1 68 ? -23.249 18.117 8.893 1.00 96.81 68 LYS A CA 1
ATOM 561 C C . LYS A 1 68 ? -22.145 18.213 9.942 1.00 96.81 68 LYS A C 1
ATOM 563 O O . LYS A 1 68 ? -22.448 18.536 11.083 1.00 96.81 68 LYS A O 1
ATOM 568 N N . SER A 1 69 ? -20.900 17.910 9.576 1.00 97.25 69 SER A N 1
ATOM 569 C CA . SER A 1 69 ? -19.779 17.747 10.505 1.00 97.25 69 SER A CA 1
ATOM 570 C C . SER A 1 69 ? -20.110 16.771 11.642 1.00 97.25 69 SER A C 1
ATOM 572 O O . SER A 1 69 ? -19.868 17.053 12.816 1.00 97.25 69 SER A O 1
ATOM 574 N N . ILE A 1 70 ? -20.670 15.606 11.287 1.00 97.69 70 ILE A N 1
ATOM 575 C CA . ILE A 1 70 ? -21.070 14.558 12.238 1.00 97.69 70 ILE A CA 1
ATOM 576 C C . ILE A 1 70 ? -20.490 13.201 11.824 1.00 97.69 70 ILE A C 1
ATOM 578 O O . ILE A 1 70 ? -20.578 12.794 10.668 1.00 97.69 70 ILE A O 1
ATOM 582 N N . GLN A 1 71 ? -19.947 12.482 12.799 1.00 97.81 71 GLN A N 1
ATOM 583 C CA . GLN A 1 71 ? -19.602 11.066 12.751 1.00 97.81 71 GLN A CA 1
ATOM 584 C C . GLN A 1 71 ? -20.790 10.242 13.263 1.00 97.81 71 GLN A C 1
ATOM 586 O O . GLN A 1 71 ? -21.319 10.529 14.334 1.00 97.81 71 GLN A O 1
ATOM 591 N N . ILE A 1 72 ? -21.194 9.210 12.525 1.00 98.00 72 ILE A N 1
ATOM 592 C CA . ILE A 1 72 ? -22.324 8.324 12.831 1.00 98.00 72 ILE A CA 1
ATOM 593 C C . ILE A 1 72 ? -21.786 6.901 12.979 1.00 98.00 72 ILE A C 1
ATOM 595 O O . ILE A 1 72 ? -21.091 6.409 12.090 1.00 98.00 72 ILE A O 1
ATOM 599 N N . SER A 1 73 ? -22.079 6.225 14.089 1.00 97.38 73 SER A N 1
ATOM 600 C CA . SER A 1 73 ? -21.699 4.818 14.249 1.00 97.38 73 SER A CA 1
ATOM 601 C C . SER A 1 73 ? -22.493 3.915 13.306 1.00 97.38 73 SER A C 1
ATOM 603 O O . SER A 1 73 ? -23.713 4.027 13.204 1.00 97.38 73 SER A O 1
ATOM 605 N N . LYS A 1 74 ? -21.801 2.992 12.625 1.00 97.62 74 LYS A N 1
ATOM 606 C CA . LYS A 1 74 ? -22.442 2.006 11.739 1.00 97.62 74 LYS A CA 1
ATOM 607 C C . LYS A 1 74 ? -23.264 0.972 12.509 1.00 97.62 74 LYS A C 1
ATOM 609 O O . LYS A 1 74 ? -24.247 0.467 11.980 1.00 97.62 74 LYS A O 1
ATOM 614 N N . SER A 1 75 ? -22.854 0.646 13.736 1.00 97.69 75 SER A N 1
ATOM 615 C CA . SER A 1 75 ? -23.560 -0.316 14.589 1.00 97.69 75 SER A CA 1
ATOM 616 C C . SER A 1 75 ? -24.754 0.300 15.316 1.00 97.69 75 SER A C 1
ATOM 618 O O . SER A 1 75 ? -25.713 -0.408 15.605 1.00 97.69 75 SER A O 1
ATOM 620 N N . ASP A 1 76 ? -24.713 1.604 15.596 1.00 97.12 76 ASP A N 1
ATOM 621 C CA . ASP A 1 76 ? -25.777 2.326 16.293 1.00 97.12 76 ASP A CA 1
ATOM 622 C C . ASP A 1 76 ? -25.948 3.745 15.712 1.00 97.12 76 ASP A C 1
ATOM 624 O O . ASP A 1 76 ? -25.232 4.668 16.111 1.00 97.12 76 ASP A O 1
ATOM 628 N N . PRO A 1 77 ? -26.911 3.958 14.794 1.00 96.38 77 PRO A N 1
ATOM 629 C CA . PRO A 1 77 ? -27.128 5.252 14.141 1.00 96.38 77 PRO A CA 1
ATOM 630 C C . PRO A 1 77 ? -27.474 6.410 15.091 1.00 96.38 77 PRO A C 1
ATOM 632 O O . PRO A 1 77 ? -27.360 7.577 14.705 1.00 96.38 77 PRO A O 1
ATOM 635 N N . ASN A 1 78 ? -27.892 6.110 16.327 1.00 95.94 78 ASN A N 1
ATOM 636 C CA . ASN A 1 78 ? -28.178 7.123 17.343 1.00 95.94 78 ASN A CA 1
ATOM 637 C C . ASN A 1 78 ? -26.902 7.624 18.031 1.00 95.94 78 ASN A C 1
ATOM 639 O O . ASN A 1 78 ? -26.890 8.720 18.591 1.00 95.94 78 ASN A O 1
ATOM 643 N N . LYS A 1 79 ? -25.803 6.863 17.961 1.00 95.94 79 LYS A N 1
ATOM 644 C CA . LYS A 1 79 ? -24.493 7.297 18.454 1.00 95.94 79 LYS A CA 1
ATOM 645 C C . LYS A 1 79 ? -23.825 8.184 17.418 1.00 95.94 79 LYS A C 1
ATOM 647 O O . LYS A 1 79 ? -23.150 7.716 16.498 1.00 95.94 79 LYS A O 1
ATOM 652 N N . GLN A 1 80 ? -24.022 9.483 17.605 1.00 97.38 80 GLN A N 1
ATOM 653 C CA . GLN A 1 80 ? -23.487 10.533 16.750 1.00 97.38 80 GLN A CA 1
ATOM 654 C C . GLN A 1 80 ? -22.543 11.441 17.528 1.00 97.38 80 GLN A C 1
ATOM 656 O O . GLN A 1 80 ? -22.800 11.757 18.689 1.00 97.38 80 GLN A O 1
ATOM 661 N N . ARG A 1 81 ? -21.458 11.870 16.881 1.00 97.25 81 ARG A N 1
ATOM 662 C CA . ARG A 1 81 ? -20.452 12.763 17.467 1.00 97.25 81 ARG A CA 1
ATOM 663 C C . ARG A 1 81 ? -20.130 13.901 16.516 1.00 97.25 81 ARG A C 1
ATOM 665 O O . ARG A 1 81 ? -20.056 13.692 15.308 1.00 97.25 81 ARG A O 1
ATOM 672 N N . GLN A 1 82 ? -19.918 15.098 17.050 1.00 97.62 82 GLN A N 1
ATOM 673 C CA . GLN A 1 82 ? -19.463 16.234 16.249 1.00 97.62 82 GLN A CA 1
ATOM 674 C C . GLN A 1 82 ? -18.005 16.042 15.824 1.00 97.62 82 GLN A C 1
ATOM 676 O O . GLN A 1 82 ? -17.193 15.495 16.577 1.00 97.62 82 GLN A O 1
ATOM 681 N N . ILE A 1 83 ? -17.668 16.524 14.631 1.00 97.94 83 ILE A N 1
ATOM 682 C CA . ILE A 1 83 ? -16.297 16.560 14.120 1.00 97.94 83 ILE A CA 1
ATOM 683 C C . ILE A 1 83 ? -15.899 17.983 13.741 1.00 97.94 83 ILE A C 1
ATOM 685 O O . ILE A 1 83 ? -16.751 18.825 13.464 1.00 97.94 83 ILE A O 1
ATOM 689 N N . LYS A 1 84 ? -14.595 18.255 13.703 1.00 97.62 84 LYS A N 1
ATOM 690 C CA . LYS A 1 84 ? -14.067 19.530 13.212 1.00 97.62 84 LYS A CA 1
ATOM 691 C C . LYS A 1 84 ? -12.773 19.345 12.435 1.00 97.62 84 LYS A C 1
ATOM 693 O O . LYS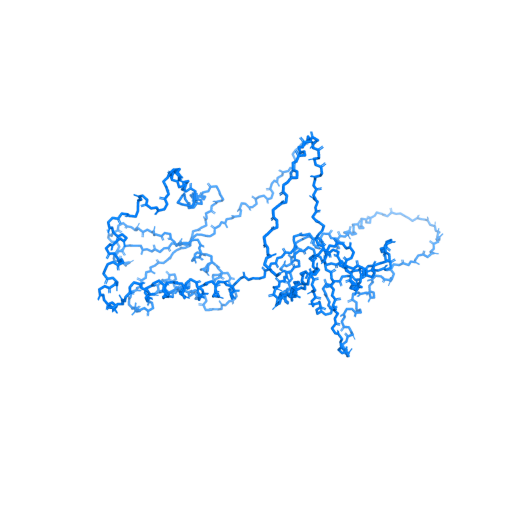 A 1 84 ? -11.990 18.436 12.712 1.00 97.62 84 LYS A O 1
ATOM 698 N N . ARG A 1 85 ? -12.556 20.256 11.491 1.00 97.38 85 ARG A N 1
ATOM 699 C CA . ARG A 1 85 ? -11.336 20.387 10.695 1.00 97.38 85 ARG A CA 1
ATOM 700 C C . ARG A 1 85 ? -10.537 21.579 11.204 1.00 97.38 85 ARG A C 1
ATOM 702 O O . ARG A 1 85 ? -11.096 22.660 11.362 1.00 97.38 85 ARG A O 1
ATOM 709 N N . VAL A 1 86 ? -9.244 21.396 11.428 1.00 96.31 86 VAL A N 1
ATOM 710 C CA . VAL A 1 86 ? -8.306 22.446 11.841 1.00 96.31 86 VAL A CA 1
ATOM 711 C C . VAL A 1 86 ? -7.149 22.457 10.848 1.00 96.31 86 VAL A C 1
ATOM 713 O O . VAL A 1 86 ? -6.636 21.400 10.494 1.00 96.31 86 VAL A O 1
ATOM 716 N N . LEU A 1 87 ? -6.758 23.632 10.361 1.00 94.62 87 LEU A N 1
ATOM 717 C CA . LEU A 1 87 ? -5.559 23.787 9.538 1.00 94.62 87 LEU A CA 1
ATOM 718 C C . LEU A 1 87 ? -4.371 24.031 10.464 1.00 94.62 87 LEU A C 1
ATOM 720 O O . LEU A 1 87 ? -4.385 24.994 11.223 1.00 94.62 87 LEU A O 1
ATOM 724 N N . ILE A 1 88 ? -3.378 23.149 10.414 1.00 91.88 88 ILE A N 1
ATOM 725 C CA . ILE A 1 88 ? -2.191 23.193 11.269 1.00 91.88 88 ILE A CA 1
ATOM 726 C C . ILE A 1 88 ? -0.979 23.547 10.401 1.00 91.88 88 ILE A C 1
ATOM 728 O O . ILE A 1 88 ? -0.818 23.020 9.294 1.00 91.88 88 ILE A O 1
ATOM 732 N N . GLY A 1 89 ? -0.133 24.456 10.892 1.00 89.75 89 GLY A N 1
ATOM 733 C CA . GLY A 1 89 ? 1.127 24.815 10.238 1.00 89.75 89 GLY A CA 1
ATOM 734 C C . GLY A 1 89 ? 2.147 23.674 10.292 1.00 89.75 89 GLY A C 1
ATOM 735 O O . GLY A 1 89 ? 2.124 22.844 11.200 1.00 89.75 89 GLY A O 1
ATOM 736 N N . ARG A 1 90 ? 3.089 23.630 9.343 1.00 77.00 90 ARG A N 1
ATOM 737 C CA . ARG A 1 90 ? 4.109 22.563 9.268 1.00 77.00 90 ARG A CA 1
ATOM 738 C C . ARG A 1 90 ? 4.959 22.454 10.542 1.00 77.00 90 ARG A C 1
ATOM 740 O O . ARG A 1 90 ? 5.389 21.363 10.893 1.00 77.00 90 ARG A O 1
ATOM 747 N N . ASN A 1 91 ? 5.146 23.568 11.248 1.00 76.88 91 ASN A N 1
ATOM 748 C CA . ASN A 1 91 ? 5.955 23.641 12.468 1.00 76.88 91 ASN A CA 1
ATOM 749 C C . ASN A 1 91 ? 5.203 23.171 13.726 1.00 76.88 91 ASN A C 1
ATOM 751 O O . ASN A 1 91 ? 5.827 22.915 14.750 1.00 76.88 91 ASN A O 1
ATOM 755 N N . GLU A 1 92 ? 3.878 23.023 13.650 1.00 72.88 92 GLU A N 1
ATOM 756 C CA . GLU A 1 92 ? 3.023 22.554 14.747 1.00 72.88 92 GLU A CA 1
ATOM 757 C C . GLU A 1 92 ? 2.699 21.060 14.641 1.00 72.88 92 GLU A C 1
ATOM 759 O O . GLU A 1 92 ? 1.826 20.557 15.352 1.00 72.88 92 GLU A O 1
ATOM 764 N N . THR A 1 93 ? 3.391 20.311 13.772 1.00 60.09 93 THR A N 1
ATOM 765 C CA . THR A 1 93 ? 3.292 18.851 13.785 1.00 60.09 93 THR A CA 1
ATOM 766 C C . THR A 1 93 ? 3.863 18.329 15.099 1.00 60.09 93 THR A C 1
ATOM 768 O O . THR A 1 93 ? 5.046 18.008 15.195 1.00 60.09 93 THR A O 1
ATOM 771 N N . GLN A 1 94 ? 3.005 18.240 16.115 1.00 60.81 94 GLN A N 1
ATOM 772 C CA . GLN A 1 94 ? 3.204 17.404 17.285 1.00 60.81 94 GLN A CA 1
ATOM 773 C C . GLN A 1 94 ? 3.607 16.027 16.750 1.00 60.81 94 GLN A C 1
ATOM 775 O O . GLN A 1 94 ? 2.884 15.448 15.932 1.00 60.81 94 GLN A O 1
ATOM 780 N N . GLY A 1 95 ? 4.840 15.639 17.080 1.00 55.94 95 GLY A N 1
ATOM 781 C CA . GLY A 1 95 ? 5.704 14.806 16.253 1.00 55.94 95 GLY A CA 1
ATOM 782 C C . GLY A 1 95 ? 5.049 13.556 15.682 1.00 55.94 95 GLY A C 1
ATOM 783 O O . GLY A 1 95 ? 4.162 12.947 16.285 1.00 55.94 95 GLY A O 1
ATOM 784 N N . LEU A 1 96 ? 5.536 13.161 14.500 1.00 57.81 96 LEU A N 1
ATOM 785 C CA . LEU A 1 96 ? 5.423 11.798 13.987 1.00 57.81 96 LEU A CA 1
ATOM 786 C C . LEU A 1 96 ? 5.425 10.824 15.164 1.00 57.81 96 LEU A C 1
ATOM 788 O O . LEU A 1 96 ? 6.395 10.807 15.915 1.00 57.81 96 LEU A O 1
ATOM 792 N N . ARG A 1 97 ? 4.315 10.091 15.322 1.00 60.47 97 ARG A N 1
ATOM 793 C CA . ARG A 1 97 ? 4.024 9.113 16.380 1.00 60.47 97 ARG A CA 1
ATOM 794 C C . ARG A 1 97 ? 5.296 8.724 17.140 1.00 60.47 97 ARG A C 1
ATOM 796 O O . ARG A 1 97 ? 6.007 7.840 16.673 1.00 60.47 97 ARG A O 1
ATOM 803 N N . GLU A 1 98 ? 5.591 9.363 18.277 1.00 56.91 98 GLU A N 1
ATOM 804 C CA . GLU A 1 98 ? 6.820 9.081 19.048 1.00 56.91 98 GLU A CA 1
ATOM 805 C C . GLU A 1 98 ? 6.955 7.578 19.340 1.00 56.91 98 GLU A C 1
ATOM 807 O O . GLU A 1 98 ? 8.049 7.037 19.356 1.00 56.91 98 GLU A O 1
ATOM 812 N N . GLN A 1 99 ? 5.826 6.862 19.422 1.00 53.91 99 GLN A N 1
ATOM 813 C CA . GLN A 1 99 ? 5.757 5.404 19.563 1.00 53.91 99 GLN A CA 1
ATOM 814 C C . GLN A 1 99 ? 6.346 4.603 18.380 1.00 53.91 99 GLN A C 1
ATOM 816 O O . GLN A 1 99 ? 6.660 3.432 18.550 1.00 53.91 99 GLN A O 1
ATOM 821 N N . ARG A 1 100 ? 6.480 5.179 17.176 1.00 57.25 100 ARG A N 1
ATOM 822 C CA . ARG A 1 100 ? 7.195 4.564 16.033 1.00 57.25 100 ARG A CA 1
ATOM 823 C C . ARG A 1 100 ? 8.700 4.794 16.098 1.00 57.25 100 ARG A C 1
ATOM 825 O O . ARG A 1 100 ? 9.447 3.980 15.573 1.00 57.25 100 ARG A O 1
ATOM 832 N N . PHE A 1 101 ? 9.117 5.874 16.752 1.00 54.34 101 PHE A N 1
ATOM 833 C CA . PHE A 1 101 ? 10.507 6.127 17.127 1.00 54.34 101 PHE A CA 1
ATOM 834 C C . PHE A 1 101 ? 10.801 5.666 18.551 1.00 54.34 101 PHE A C 1
ATOM 836 O O . PHE A 1 101 ? 11.844 6.010 19.102 1.00 54.34 101 PHE A O 1
ATOM 843 N N . PHE A 1 102 ? 9.907 4.859 19.135 1.00 54.09 102 PHE A N 1
ATOM 844 C CA . PHE A 1 102 ? 10.225 4.085 20.312 1.00 54.09 102 PHE A CA 1
ATOM 845 C C . PHE A 1 102 ? 11.329 3.137 19.881 1.00 54.09 102 PHE A C 1
ATOM 847 O O . PHE A 1 102 ? 11.080 2.102 19.264 1.00 54.09 102 PHE A O 1
ATOM 854 N N . GLN A 1 103 ? 12.566 3.560 20.121 1.00 49.09 103 GLN A N 1
ATOM 855 C CA . GLN A 1 103 ? 13.721 2.704 20.015 1.00 49.09 103 GLN A CA 1
ATOM 856 C C . GLN A 1 103 ? 13.388 1.542 20.948 1.00 49.09 103 GLN A C 1
ATOM 858 O O . GLN A 1 103 ? 13.222 1.784 22.150 1.00 49.09 103 GLN A O 1
ATOM 863 N N . PRO A 1 104 ? 13.146 0.324 20.425 1.00 52.47 104 PRO A N 1
ATOM 864 C CA . PRO A 1 104 ? 12.842 -0.790 21.298 1.00 52.47 104 PRO A CA 1
ATOM 865 C C . PRO A 1 104 ? 13.979 -0.836 22.323 1.00 52.47 104 PRO A C 1
ATOM 867 O O . PRO A 1 104 ? 15.139 -0.711 21.909 1.00 52.47 104 PRO A O 1
ATOM 870 N N . PRO A 1 105 ? 13.679 -0.908 23.637 1.00 60.28 105 PRO A N 1
ATOM 871 C CA . PRO A 1 105 ? 14.716 -1.012 24.654 1.00 60.28 105 PRO A CA 1
ATOM 872 C C . PRO A 1 105 ? 15.680 -2.089 24.182 1.00 60.28 105 PRO A C 1
ATOM 874 O O . PRO A 1 105 ? 15.219 -3.157 23.773 1.00 60.28 105 PRO A O 1
ATOM 877 N N . GLY A 1 106 ? 16.972 -1.739 24.105 1.00 52.62 106 GLY A N 1
ATOM 878 C CA . GLY A 1 106 ? 17.966 -2.493 23.344 1.00 52.62 106 GLY A CA 1
ATOM 879 C C . GLY A 1 106 ? 17.741 -3.992 23.491 1.00 52.62 106 GLY A C 1
ATOM 880 O O . GLY A 1 106 ? 17.718 -4.497 24.613 1.00 52.62 106 GLY A O 1
ATOM 881 N N . LEU A 1 107 ? 17.498 -4.671 22.365 1.00 49.50 107 LEU A N 1
ATOM 882 C CA . LEU A 1 107 ? 17.198 -6.101 22.287 1.00 49.50 107 LEU A CA 1
ATOM 883 C C . LEU A 1 107 ? 18.433 -6.928 22.694 1.00 49.50 107 LEU A C 1
ATOM 885 O O . LEU A 1 107 ? 19.011 -7.645 21.888 1.00 49.50 107 LEU A O 1
ATOM 889 N N . SER A 1 108 ? 18.862 -6.837 23.952 1.00 51.84 108 SER A N 1
ATOM 890 C CA . SER A 1 108 ? 19.777 -7.803 24.570 1.00 51.84 108 SER A CA 1
ATOM 891 C C . SER A 1 108 ? 19.033 -9.061 25.029 1.00 51.84 108 SER A C 1
ATOM 893 O O . SER A 1 108 ? 19.644 -10.041 25.449 1.00 51.84 108 SER A O 1
ATOM 895 N N . LYS A 1 109 ? 17.700 -9.047 24.935 1.00 50.59 109 LYS A N 1
ATOM 896 C CA . LYS A 1 109 ? 16.821 -10.140 25.323 1.00 50.59 109 LYS A CA 1
ATOM 897 C C . LYS A 1 109 ? 16.267 -10.827 24.080 1.00 50.59 109 LYS A C 1
ATOM 899 O O . LYS A 1 109 ? 15.526 -10.240 23.297 1.00 50.59 109 LYS A O 1
ATOM 904 N N . THR A 1 110 ? 16.660 -12.082 23.898 1.00 51.31 110 THR A N 1
ATOM 905 C CA . THR A 1 110 ? 16.099 -12.983 22.891 1.00 51.31 110 THR A CA 1
ATOM 906 C C . THR A 1 110 ? 14.592 -13.153 23.111 1.00 51.31 110 THR A C 1
ATOM 908 O O . THR A 1 110 ? 14.112 -13.061 24.240 1.00 51.31 110 THR A O 1
ATOM 911 N N . PHE A 1 111 ? 13.846 -13.454 22.041 1.00 51.94 111 PHE A N 1
ATOM 912 C CA . PHE A 1 111 ? 12.383 -13.666 22.024 1.00 51.94 111 PHE A CA 1
ATOM 913 C C . PHE A 1 111 ? 11.832 -14.636 23.096 1.00 51.94 111 PHE A C 1
ATOM 915 O O . PHE A 1 111 ? 10.621 -14.718 23.285 1.00 51.94 111 PHE A O 1
ATOM 922 N N . ASN A 1 112 ? 12.701 -15.363 23.802 1.00 56.31 112 ASN A N 1
ATOM 923 C CA . ASN A 1 112 ? 12.341 -16.331 24.828 1.00 56.31 112 ASN A CA 1
ATOM 924 C C . ASN A 1 112 ? 12.263 -15.769 26.255 1.00 56.31 112 ASN A C 1
ATOM 926 O O . ASN A 1 112 ? 11.674 -16.438 27.100 1.00 56.31 112 ASN A O 1
ATOM 930 N N . SER A 1 113 ? 12.855 -14.611 26.574 1.00 54.22 113 SER A N 1
ATOM 931 C CA . SER A 1 113 ? 13.042 -14.240 27.990 1.00 54.22 113 SER A CA 1
ATOM 932 C C . SER A 1 113 ? 11.926 -13.396 28.613 1.00 54.22 113 SER A C 1
ATOM 934 O O . SER A 1 113 ? 11.757 -13.478 29.824 1.00 54.22 113 SER A O 1
ATOM 936 N N . ASP A 1 114 ? 11.124 -12.670 27.825 1.00 54.88 114 ASP A N 1
ATOM 937 C CA . ASP A 1 114 ? 10.080 -11.758 28.337 1.00 54.88 114 ASP A CA 1
ATOM 938 C C . ASP A 1 114 ? 8.692 -11.980 27.685 1.00 54.88 114 ASP A C 1
ATOM 940 O O . ASP A 1 114 ? 7.864 -11.069 27.633 1.00 54.88 114 ASP A O 1
ATOM 944 N N . MET A 1 115 ? 8.370 -13.194 27.215 1.00 57.69 115 MET A N 1
ATOM 945 C CA . MET A 1 115 ? 6.956 -13.560 27.020 1.00 57.69 115 MET A CA 1
ATOM 946 C C . MET A 1 115 ? 6.317 -13.660 28.409 1.00 57.69 115 MET A C 1
ATOM 948 O O . MET A 1 115 ? 6.327 -14.718 29.039 1.00 57.69 115 MET A O 1
ATOM 952 N N . GLY A 1 116 ? 5.837 -12.526 28.924 1.00 61.47 116 GLY A N 1
ATOM 953 C CA . GLY A 1 116 ? 5.195 -12.432 30.230 1.00 61.47 116 GLY A CA 1
ATOM 954 C C . GLY A 1 116 ? 4.074 -13.463 30.387 1.00 61.47 116 GLY A C 1
ATOM 955 O O . GLY A 1 116 ? 3.541 -13.981 29.400 1.00 61.47 116 GLY A O 1
ATOM 956 N N . LYS A 1 117 ? 3.693 -13.750 31.641 1.00 67.81 117 LYS A N 1
ATOM 957 C CA . LYS A 1 117 ? 2.604 -14.686 31.997 1.00 67.81 117 LYS A CA 1
ATOM 958 C C . LYS A 1 117 ? 1.361 -14.536 31.108 1.00 67.81 117 LYS A C 1
ATOM 960 O O . LYS A 1 117 ? 0.696 -15.526 30.827 1.00 67.81 117 LYS A O 1
ATOM 965 N N . ASP A 1 118 ? 1.085 -13.332 30.622 1.00 69.69 118 ASP A N 1
ATOM 966 C CA . ASP A 1 118 ? -0.082 -13.013 29.804 1.00 69.69 118 ASP A CA 1
ATOM 967 C C . ASP A 1 118 ? -0.076 -13.663 28.411 1.00 69.69 118 ASP A C 1
ATOM 969 O O . ASP A 1 118 ? -1.119 -14.140 27.961 1.00 69.69 118 ASP A O 1
ATOM 973 N N . ALA A 1 119 ? 1.081 -13.786 27.750 1.00 66.25 119 ALA A N 1
ATOM 974 C CA . ALA A 1 119 ? 1.171 -14.487 26.464 1.00 66.25 119 ALA A CA 1
ATOM 975 C C . ALA A 1 119 ? 0.911 -15.995 26.633 1.00 66.25 119 ALA A C 1
ATOM 977 O O . ALA A 1 119 ? 0.190 -16.616 25.845 1.00 66.25 119 ALA A O 1
ATOM 978 N N . TYR A 1 120 ? 1.428 -16.569 27.724 1.00 74.25 120 TYR A N 1
ATOM 979 C CA . TYR A 1 120 ? 1.137 -17.947 28.114 1.00 74.25 120 TYR A CA 1
ATOM 980 C C . TYR A 1 120 ? -0.334 -18.147 28.489 1.00 74.25 120 TYR A C 1
ATOM 982 O O . TYR A 1 120 ? -0.900 -19.189 28.154 1.00 74.25 120 TYR A O 1
ATOM 990 N N . ASN A 1 121 ? -0.972 -17.164 29.130 1.00 78.75 121 ASN A N 1
ATOM 991 C CA . ASN A 1 121 ? -2.391 -17.225 29.479 1.00 78.75 121 ASN A CA 1
ATOM 992 C C . ASN A 1 121 ? -3.273 -17.284 28.228 1.00 78.75 121 ASN A C 1
ATOM 994 O O . ASN A 1 121 ? -4.169 -18.126 28.160 1.00 78.75 121 ASN A O 1
ATOM 998 N N . PHE A 1 122 ? -2.982 -16.461 27.215 1.00 77.25 122 PHE A N 1
ATOM 999 C CA . PHE A 1 122 ? -3.712 -16.489 25.947 1.00 77.25 122 PHE A CA 1
ATOM 1000 C C . PHE A 1 122 ? -3.576 -17.840 25.233 1.00 77.25 122 PHE A C 1
ATOM 1002 O O . PHE A 1 122 ? -4.586 -18.464 24.908 1.00 77.25 122 PHE A O 1
ATOM 1009 N N . LEU A 1 123 ? -2.344 -18.331 25.040 1.00 74.62 123 LEU A N 1
ATOM 1010 C CA . LEU A 1 123 ? -2.106 -19.621 24.379 1.00 74.62 123 LEU A CA 1
ATOM 1011 C C . LEU A 1 12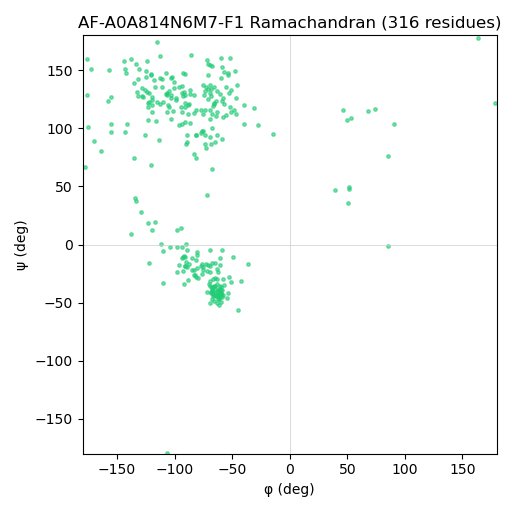3 ? -2.745 -20.782 25.151 1.00 74.62 123 LEU A C 1
ATOM 1013 O O . LEU A 1 123 ? -3.332 -21.678 24.546 1.00 74.62 123 LEU A O 1
ATOM 1017 N N . SER A 1 124 ? -2.685 -20.745 26.484 1.00 81.44 124 SER A N 1
ATOM 1018 C CA . SER A 1 124 ? -3.294 -21.766 27.340 1.00 81.44 124 SER A CA 1
ATOM 1019 C C . SER A 1 124 ? -4.819 -21.758 27.253 1.00 81.44 124 SER A C 1
ATOM 1021 O O . SER A 1 124 ? -5.428 -22.826 27.179 1.00 81.44 124 SER A O 1
ATOM 1023 N N . GLN A 1 125 ? -5.445 -20.578 27.246 1.00 83.25 125 GLN A N 1
ATOM 1024 C CA . GLN A 1 125 ? -6.896 -20.448 27.118 1.00 83.25 125 GLN A CA 1
ATOM 1025 C C . GLN A 1 125 ? -7.364 -20.881 25.726 1.00 83.25 125 GLN A C 1
ATOM 1027 O O . GLN A 1 125 ? -8.253 -21.719 25.604 1.00 83.25 125 GLN A O 1
ATOM 1032 N N . TRP A 1 126 ? -6.689 -20.411 24.677 1.00 82.94 126 TRP A N 1
ATOM 1033 C CA . TRP A 1 126 ? -6.994 -20.788 23.301 1.00 82.94 126 TRP A CA 1
ATOM 1034 C C . TRP A 1 126 ? -6.837 -22.300 23.066 1.00 82.94 126 TRP A C 1
ATOM 1036 O O . TRP A 1 126 ? -7.702 -22.925 22.447 1.00 82.94 126 TRP A O 1
ATOM 1046 N N . LYS A 1 127 ? -5.792 -22.925 23.633 1.00 84.25 127 LYS A N 1
ATOM 1047 C CA . LYS A 1 127 ? -5.594 -24.385 23.598 1.00 84.25 127 LYS A CA 1
ATOM 1048 C C . LYS A 1 127 ? -6.729 -25.136 24.304 1.00 84.25 127 LYS A C 1
ATOM 1050 O O . LYS A 1 127 ? -7.214 -26.133 23.767 1.00 84.25 127 LYS A O 1
ATOM 1055 N N . LYS A 1 128 ? -7.182 -24.657 25.472 1.00 86.94 128 LYS A N 1
ATOM 1056 C CA . LYS A 1 128 ? -8.330 -25.236 26.197 1.00 86.94 128 LYS A CA 1
ATOM 1057 C C . LYS A 1 128 ? -9.621 -25.155 25.383 1.00 86.94 128 LYS A C 1
ATOM 1059 O O . LYS A 1 128 ? -10.332 -26.153 25.288 1.00 86.94 128 LYS A O 1
ATOM 1064 N N . ASP A 1 129 ? -9.890 -24.010 24.765 1.00 90.06 129 ASP A N 1
ATOM 1065 C CA . ASP A 1 129 ? -11.131 -23.775 24.022 1.00 90.06 129 ASP A CA 1
ATOM 1066 C C . ASP A 1 129 ? -11.198 -24.604 22.733 1.00 90.06 129 ASP A C 1
ATOM 1068 O O . ASP A 1 129 ? -12.262 -25.092 22.349 1.00 90.06 129 ASP A O 1
ATOM 1072 N N . LYS A 1 130 ? -10.056 -24.797 22.062 1.00 88.38 130 LYS A N 1
ATOM 1073 C CA . LYS A 1 130 ? -9.987 -25.526 20.789 1.00 88.38 130 LYS A CA 1
ATOM 1074 C C . LYS A 1 130 ? -9.814 -27.036 20.936 1.00 88.38 130 LYS A C 1
ATOM 1076 O O . LYS A 1 130 ? -10.075 -27.746 19.969 1.00 88.38 130 LYS A O 1
ATOM 1081 N N . LYS A 1 131 ? -9.413 -27.530 22.116 1.00 93.75 131 LYS A N 1
ATOM 1082 C CA . LYS A 1 131 ? -9.134 -28.957 22.381 1.00 93.75 131 LYS A CA 1
ATOM 1083 C C . LYS A 1 131 ? -8.177 -29.584 21.350 1.00 93.75 131 LYS A C 1
ATOM 1085 O O . LYS A 1 131 ? -8.341 -30.740 20.975 1.00 93.75 131 LYS A O 1
ATOM 1090 N N . LEU A 1 132 ? -7.199 -28.809 20.881 1.00 89.75 132 LEU A N 1
ATOM 1091 C CA . LEU A 1 132 ? -6.231 -29.236 19.869 1.00 89.75 132 LEU A CA 1
ATOM 1092 C C . LEU A 1 132 ? -4.967 -29.799 20.517 1.00 89.75 132 LEU A C 1
ATOM 1094 O O . LEU A 1 132 ? -4.523 -29.332 21.571 1.00 89.75 132 LEU A O 1
ATOM 1098 N N . SER A 1 133 ? -4.358 -30.773 19.849 1.00 92.00 133 SER A N 1
ATOM 1099 C CA . SER A 1 133 ? -3.010 -31.238 20.171 1.00 92.00 133 SER A CA 1
ATOM 1100 C C . SER A 1 133 ? -1.957 -30.190 19.793 1.00 92.00 133 SER A C 1
ATOM 1102 O O . SER A 1 133 ? -2.163 -29.389 18.881 1.00 92.00 133 SER A O 1
ATOM 1104 N N . ASP A 1 134 ? -0.788 -30.210 20.441 1.00 84.75 134 ASP A N 1
ATOM 1105 C CA . ASP A 1 134 ? 0.299 -29.266 20.129 1.00 84.75 134 ASP A CA 1
ATOM 1106 C C . ASP A 1 134 ? 0.731 -29.322 18.654 1.00 84.75 134 ASP A C 1
ATOM 1108 O O . ASP A 1 134 ? 1.005 -28.288 18.044 1.00 84.75 134 ASP A O 1
ATOM 1112 N N . ALA A 1 135 ? 0.702 -30.509 18.041 1.00 85.44 135 ALA A N 1
ATOM 1113 C CA . ALA A 1 135 ? 0.999 -30.682 16.621 1.00 85.44 135 ALA A CA 1
ATOM 1114 C C . ALA A 1 135 ? -0.011 -29.956 15.712 1.00 85.44 135 ALA A C 1
ATOM 1116 O O . ALA A 1 135 ? 0.372 -29.334 14.718 1.00 85.44 135 ALA A O 1
ATOM 1117 N N . GLU A 1 136 ? -1.302 -29.990 16.051 1.00 88.12 136 GLU A N 1
ATOM 1118 C CA . GLU A 1 136 ? -2.343 -29.284 15.298 1.00 88.12 136 GLU A CA 1
ATOM 1119 C C . GLU A 1 136 ? -2.251 -27.770 15.472 1.00 88.12 136 GLU A C 1
ATOM 1121 O O . GLU A 1 136 ? -2.498 -27.035 14.516 1.00 88.12 136 GLU A O 1
ATOM 1126 N N . ILE A 1 137 ? -1.849 -27.302 16.656 1.00 84.50 137 ILE A N 1
ATOM 1127 C CA . ILE A 1 137 ? -1.617 -25.880 16.932 1.00 84.50 137 ILE A CA 1
ATOM 1128 C C . ILE A 1 137 ? -0.486 -25.347 16.056 1.00 84.50 137 ILE A C 1
ATOM 1130 O O . ILE A 1 137 ? -0.673 -24.354 15.354 1.00 84.50 137 ILE A O 1
ATOM 1134 N N . VAL A 1 138 ? 0.660 -26.035 16.037 1.00 80.88 138 VAL A N 1
ATOM 1135 C CA . VAL A 1 138 ? 1.802 -25.660 15.189 1.00 80.88 138 VAL A CA 1
ATOM 1136 C C . VAL A 1 138 ? 1.398 -25.667 13.714 1.00 80.88 138 VAL A C 1
ATOM 1138 O O . VAL A 1 138 ? 1.711 -24.729 12.981 1.00 80.88 138 VAL A O 1
ATOM 1141 N N . LYS A 1 139 ? 0.634 -26.677 13.281 1.00 86.31 139 LYS A N 1
ATOM 1142 C CA . LYS A 1 139 ? 0.127 -26.764 11.907 1.00 86.31 139 LYS A CA 1
ATOM 1143 C C . LYS A 1 139 ? -0.810 -25.602 11.554 1.00 86.31 139 LYS A C 1
ATOM 1145 O O . LYS A 1 139 ? -0.696 -25.046 10.464 1.00 86.31 139 LYS A O 1
ATOM 1150 N N . GLN A 1 140 ? -1.725 -25.219 12.447 1.00 87.44 140 GLN A N 1
ATOM 1151 C CA . GLN A 1 140 ? -2.626 -24.083 12.224 1.00 87.44 140 GLN A CA 1
ATOM 1152 C C . GLN A 1 140 ? -1.881 -22.748 12.219 1.00 87.44 140 GLN A C 1
ATOM 1154 O O . GLN A 1 140 ? -2.153 -21.925 11.350 1.00 87.44 140 GLN A O 1
ATOM 1159 N N . ALA A 1 141 ? -0.914 -22.556 13.118 1.00 81.75 141 ALA A N 1
ATOM 1160 C CA . ALA A 1 141 ? -0.075 -21.362 13.144 1.00 81.75 141 ALA A CA 1
ATOM 1161 C C . ALA A 1 141 ? 0.742 -21.222 11.850 1.00 81.75 141 ALA A C 1
ATOM 1163 O O . ALA A 1 141 ? 0.716 -20.169 11.215 1.00 81.75 141 ALA A O 1
ATOM 1164 N N . ALA A 1 142 ? 1.388 -22.305 11.402 1.00 79.44 142 ALA A N 1
ATOM 1165 C CA . ALA A 1 142 ? 2.118 -22.328 10.137 1.00 79.44 142 ALA A CA 1
ATOM 1166 C C . ALA A 1 142 ? 1.201 -22.004 8.946 1.00 79.44 142 ALA A C 1
ATOM 1168 O O . ALA A 1 142 ? 1.538 -21.167 8.111 1.00 79.44 142 ALA A O 1
ATOM 1169 N N . ASN A 1 143 ? 0.007 -22.604 8.895 1.00 80.38 143 ASN A N 1
ATOM 1170 C CA . ASN A 1 143 ? -0.975 -22.302 7.855 1.00 80.38 143 ASN A CA 1
ATOM 1171 C C . ASN A 1 143 ? -1.454 -20.846 7.905 1.00 80.38 143 ASN A C 1
ATOM 1173 O O . ASN A 1 143 ? -1.594 -20.236 6.850 1.00 80.38 143 ASN A O 1
ATOM 1177 N N . GLY A 1 144 ? -1.677 -20.282 9.096 1.00 81.81 144 GLY A N 1
ATOM 1178 C CA . GLY A 1 144 ? -2.047 -18.878 9.281 1.00 81.81 144 GLY A CA 1
ATOM 1179 C C . GLY A 1 144 ? -0.987 -17.935 8.719 1.00 81.81 144 GLY A C 1
ATOM 1180 O O . GLY A 1 144 ? -1.308 -17.099 7.882 1.00 81.81 144 GLY A O 1
ATOM 1181 N N . ILE A 1 145 ? 0.284 -18.160 9.069 1.00 73.38 145 ILE A N 1
ATOM 1182 C CA . ILE A 1 145 ? 1.424 -17.394 8.539 1.00 73.38 145 ILE A CA 1
ATOM 1183 C C . ILE A 1 145 ? 1.505 -17.512 7.012 1.00 73.38 145 ILE A C 1
ATOM 1185 O O . ILE A 1 145 ? 1.720 -16.518 6.326 1.00 73.38 145 ILE A O 1
ATOM 1189 N N . ILE A 1 146 ? 1.306 -18.710 6.452 1.00 71.31 146 ILE A N 1
ATOM 1190 C CA . ILE A 1 146 ? 1.319 -18.918 4.996 1.00 71.31 146 ILE A CA 1
ATOM 1191 C C . ILE A 1 146 ? 0.151 -18.186 4.322 1.00 71.31 146 ILE A C 1
ATOM 1193 O O . ILE A 1 146 ? 0.335 -17.580 3.267 1.00 71.31 146 ILE A O 1
ATOM 1197 N N . ILE A 1 147 ? -1.055 -18.252 4.891 1.00 77.62 147 ILE A N 1
ATOM 1198 C CA . ILE A 1 147 ? -2.252 -17.593 4.351 1.00 77.62 147 ILE A CA 1
ATOM 1199 C C . ILE A 1 147 ? -2.087 -16.078 4.404 1.00 77.62 147 ILE A C 1
ATOM 1201 O O . ILE A 1 147 ? -2.308 -15.414 3.393 1.00 77.62 147 ILE A O 1
ATOM 1205 N N . GLU A 1 148 ? -1.664 -15.542 5.543 1.00 72.56 148 GLU A N 1
ATOM 1206 C CA . GLU A 1 148 ? -1.437 -14.113 5.726 1.00 72.56 148 GLU A CA 1
ATOM 1207 C C . GLU A 1 148 ? -0.286 -13.633 4.843 1.00 72.56 148 GLU A C 1
ATOM 1209 O O . GLU A 1 148 ? -0.435 -12.653 4.124 1.00 72.56 148 GLU A O 1
ATOM 1214 N N . GLY A 1 149 ? 0.800 -14.403 4.744 1.00 68.94 149 GLY A N 1
ATOM 1215 C CA . GLY A 1 149 ? 1.872 -14.173 3.779 1.00 68.94 149 GLY A CA 1
ATOM 1216 C C . GLY A 1 149 ? 1.352 -14.096 2.341 1.00 68.94 149 GLY A C 1
ATOM 1217 O O . GLY A 1 149 ? 1.680 -13.151 1.625 1.00 68.94 149 GLY A O 1
ATOM 1218 N N . LYS A 1 150 ? 0.475 -15.019 1.923 1.00 70.19 150 LYS A N 1
ATOM 1219 C CA . LYS A 1 150 ? -0.184 -14.990 0.602 1.00 70.19 150 LYS A CA 1
ATOM 1220 C C . LYS A 1 150 ? -1.120 -13.789 0.426 1.00 70.19 150 LYS A C 1
ATOM 1222 O O . LYS A 1 150 ? -1.216 -13.263 -0.679 1.00 70.19 150 LYS A O 1
ATOM 1227 N N . GLN A 1 151 ? -1.820 -13.357 1.472 1.00 66.81 151 GLN A N 1
ATOM 1228 C CA . GLN A 1 151 ? -2.697 -12.180 1.432 1.00 66.81 151 GLN A CA 1
ATOM 1229 C C . GLN A 1 151 ? -1.894 -10.876 1.359 1.00 66.81 151 GLN A C 1
ATOM 1231 O O . GLN A 1 151 ? -2.219 -10.004 0.556 1.00 66.81 151 GLN A O 1
ATOM 1236 N N . LEU A 1 152 ? -0.791 -10.783 2.103 1.00 62.22 152 LEU A N 1
ATOM 1237 C CA . LEU A 1 152 ? 0.175 -9.690 2.012 1.00 62.22 152 LEU A CA 1
ATOM 1238 C C . LEU A 1 152 ? 0.823 -9.639 0.620 1.00 62.22 152 LEU A C 1
ATOM 1240 O O . LEU A 1 152 ? 0.981 -8.559 0.055 1.00 62.22 152 LEU A O 1
ATOM 1244 N N . HIS A 1 153 ? 1.105 -10.799 0.014 1.00 54.94 153 HIS A N 1
ATOM 1245 C CA . HIS A 1 153 ? 1.564 -10.891 -1.379 1.00 54.94 153 HIS A CA 1
ATOM 1246 C C . HIS A 1 153 ? 0.505 -10.418 -2.390 1.00 54.94 153 HIS A C 1
ATOM 1248 O O . HIS A 1 153 ? 0.867 -9.903 -3.443 1.00 54.94 153 HIS A O 1
ATOM 1254 N N . LYS A 1 154 ? -0.794 -10.545 -2.084 1.00 56.56 154 LYS A N 1
ATOM 1255 C CA . LYS A 1 154 ? -1.874 -10.058 -2.958 1.00 56.56 154 LYS A CA 1
ATOM 1256 C C . LYS A 1 154 ? -2.066 -8.542 -2.917 1.00 56.56 154 LYS A C 1
ATOM 1258 O O . LYS A 1 154 ? -2.578 -7.999 -3.889 1.00 56.56 154 LYS A O 1
ATOM 1263 N N . HIS A 1 155 ? -1.689 -7.864 -1.830 1.00 48.00 155 HIS A N 1
ATOM 1264 C CA . HIS A 1 155 ? -2.045 -6.453 -1.641 1.00 48.00 155 HIS A CA 1
ATOM 1265 C C . HIS A 1 155 ? -0.979 -5.430 -2.049 1.00 48.00 155 HIS A C 1
ATOM 1267 O O . HIS A 1 155 ? -1.338 -4.273 -2.248 1.00 48.00 155 HIS A O 1
ATOM 1273 N N . CYS A 1 156 ? 0.298 -5.794 -2.214 1.00 54.00 156 CYS A N 1
ATOM 1274 C CA . CYS A 1 156 ? 1.310 -4.829 -2.664 1.00 54.00 156 CYS A CA 1
ATOM 1275 C C . CYS A 1 156 ? 2.595 -5.515 -3.161 1.00 54.00 156 CYS A C 1
ATOM 1277 O O . CYS A 1 156 ? 3.577 -5.616 -2.428 1.00 54.00 156 CYS A O 1
ATOM 1279 N N . GLN A 1 157 ? 2.609 -6.014 -4.400 1.00 65.06 157 GLN A N 1
ATOM 1280 C CA . GLN A 1 157 ? 3.847 -6.522 -5.020 1.00 65.06 157 GLN A CA 1
ATOM 1281 C C . GLN A 1 157 ? 4.210 -5.850 -6.333 1.00 65.06 157 GLN A C 1
ATOM 1283 O O . GLN A 1 157 ? 5.047 -6.360 -7.074 1.00 65.06 157 GLN A O 1
ATOM 1288 N N . SER A 1 158 ? 3.640 -4.676 -6.599 1.00 78.19 158 SER A N 1
ATOM 1289 C CA . SER A 1 158 ? 4.265 -3.808 -7.581 1.00 78.19 158 SER A CA 1
ATOM 1290 C C . SER A 1 158 ? 5.574 -3.305 -6.974 1.00 78.19 158 SER A C 1
ATOM 1292 O O . SER A 1 158 ? 5.572 -2.540 -6.012 1.00 78.19 158 SER A O 1
ATOM 1294 N N . ARG A 1 159 ? 6.698 -3.804 -7.480 1.00 87.94 159 ARG A N 1
ATOM 1295 C CA . ARG A 1 159 ? 8.016 -3.205 -7.271 1.00 87.94 159 ARG A CA 1
ATOM 1296 C C . ARG A 1 159 ? 8.223 -2.136 -8.331 1.00 87.94 159 ARG A C 1
ATOM 1298 O O . ARG A 1 159 ? 7.490 -2.098 -9.313 1.00 87.94 159 ARG A O 1
ATOM 1305 N N . CYS A 1 160 ? 9.185 -1.260 -8.106 1.00 90.06 160 CYS A N 1
ATOM 1306 C CA . CYS A 1 160 ? 9.507 -0.164 -8.999 1.00 90.06 160 CYS A CA 1
ATOM 1307 C C . CYS A 1 160 ? 11.025 -0.105 -9.155 1.00 90.06 160 CYS A C 1
ATOM 1309 O O . CYS A 1 160 ? 11.738 -0.296 -8.170 1.00 90.06 160 CYS A O 1
ATOM 1311 N N . TRP A 1 161 ? 11.507 0.128 -10.373 1.00 91.19 161 TRP A N 1
ATOM 1312 C CA . TRP A 1 161 ? 12.891 0.539 -10.584 1.00 91.19 161 TRP A CA 1
ATOM 1313 C C . TRP A 1 161 ? 12.980 2.057 -10.491 1.00 91.19 161 TRP A C 1
ATOM 1315 O O . TRP A 1 161 ? 12.322 2.771 -11.245 1.00 91.19 161 TRP A O 1
ATOM 1325 N N . ASP A 1 162 ? 13.791 2.551 -9.560 1.00 89.44 162 ASP A N 1
ATOM 1326 C CA . ASP A 1 162 ? 13.949 3.991 -9.333 1.00 89.44 162 ASP A CA 1
ATOM 1327 C C . ASP A 1 162 ? 14.819 4.672 -10.402 1.00 89.44 162 ASP A C 1
ATOM 1329 O O . ASP A 1 162 ? 14.784 5.891 -10.536 1.00 89.44 162 ASP A O 1
ATOM 1333 N N . GLY A 1 163 ? 15.586 3.895 -11.172 1.00 91.62 163 GLY A N 1
ATOM 1334 C CA . GLY A 1 163 ? 16.435 4.368 -12.264 1.00 91.62 163 GLY A CA 1
ATOM 1335 C C . GLY A 1 163 ? 15.989 3.854 -13.631 1.00 91.62 163 GLY A C 1
ATOM 1336 O O . GLY A 1 163 ? 15.089 3.019 -13.744 1.00 91.62 163 GLY A O 1
ATOM 1337 N N . PHE A 1 164 ? 16.655 4.347 -14.676 1.00 94.75 164 PHE A N 1
ATOM 1338 C CA . PHE A 1 164 ? 16.547 3.748 -16.001 1.00 94.75 164 PHE A CA 1
ATOM 1339 C C . PHE A 1 164 ? 17.002 2.291 -15.947 1.00 94.75 164 PHE A C 1
ATOM 1341 O O . PHE A 1 164 ? 17.930 1.947 -15.215 1.00 94.75 164 PHE A O 1
ATOM 1348 N N . THR A 1 165 ? 16.335 1.437 -16.714 1.00 95.38 165 THR A N 1
ATOM 1349 C CA . THR A 1 165 ? 16.678 0.017 -16.806 1.00 95.38 165 THR A CA 1
ATOM 1350 C C . THR A 1 165 ? 16.947 -0.322 -18.264 1.00 95.38 165 THR A C 1
ATOM 1352 O O . THR A 1 165 ? 16.011 -0.363 -19.063 1.00 95.38 165 THR A O 1
ATOM 1355 N N . SER A 1 166 ? 18.221 -0.528 -18.605 1.00 95.56 166 SER A N 1
ATOM 1356 C CA . SER A 1 166 ? 18.634 -1.033 -19.917 1.00 95.56 166 SER A CA 1
ATOM 1357 C C . SER A 1 166 ? 18.259 -2.503 -20.047 1.00 95.56 166 SER A C 1
ATOM 1359 O O . SER A 1 166 ? 18.463 -3.298 -19.124 1.00 95.56 166 SER A O 1
ATOM 1361 N N . THR A 1 167 ? 17.667 -2.855 -21.183 1.00 95.75 167 THR A N 1
ATOM 1362 C CA . THR A 1 167 ? 17.221 -4.214 -21.498 1.00 95.75 167 THR A CA 1
ATOM 1363 C C . THR A 1 167 ? 17.575 -4.554 -22.933 1.00 95.75 167 THR A C 1
ATOM 1365 O O . THR A 1 167 ? 17.760 -3.659 -23.747 1.00 95.75 167 THR A O 1
ATOM 1368 N N . THR A 1 168 ? 17.632 -5.839 -23.262 1.00 96.06 168 THR A N 1
ATOM 1369 C CA . THR A 1 168 ? 17.857 -6.313 -24.634 1.00 96.06 168 THR A CA 1
ATOM 1370 C C . THR A 1 168 ? 16.688 -7.180 -25.094 1.00 96.06 168 THR A C 1
ATOM 1372 O O . THR A 1 168 ? 16.094 -7.917 -24.297 1.00 96.06 168 THR A O 1
ATOM 1375 N N . LYS A 1 169 ? 16.348 -7.109 -26.387 1.00 94.62 169 LYS A N 1
ATOM 1376 C CA . LYS A 1 169 ? 15.431 -8.067 -27.036 1.00 94.62 169 LYS A CA 1
ATOM 1377 C C . LYS A 1 169 ? 16.105 -9.411 -27.343 1.00 94.62 169 LYS A C 1
ATOM 1379 O O . LYS A 1 169 ? 15.419 -10.416 -27.535 1.00 94.62 169 LYS A O 1
ATOM 1384 N N . ASN A 1 170 ? 17.437 -9.452 -27.359 1.00 95.44 170 ASN A N 1
ATOM 1385 C CA . ASN A 1 170 ? 18.217 -10.634 -27.686 1.00 95.44 170 ASN A CA 1
ATOM 1386 C C . ASN A 1 170 ? 18.538 -11.446 -26.421 1.00 95.44 170 ASN A C 1
ATOM 1388 O O . ASN A 1 170 ? 19.406 -11.102 -25.617 1.00 95.44 170 ASN A O 1
ATOM 1392 N N . HIS A 1 171 ? 17.843 -12.573 -26.270 1.00 93.81 171 HIS A N 1
ATOM 1393 C CA . HIS A 1 171 ? 17.994 -13.457 -25.116 1.00 93.81 171 HIS A CA 1
ATOM 1394 C C . HIS A 1 171 ? 19.429 -13.985 -24.937 1.00 93.81 171 HIS A C 1
ATOM 1396 O O . HIS A 1 171 ? 19.904 -14.067 -23.807 1.00 93.81 171 HIS A O 1
ATOM 1402 N N . GLU A 1 172 ? 20.130 -14.326 -26.021 1.00 95.19 172 GLU A N 1
ATOM 1403 C CA . GLU A 1 172 ? 21.494 -14.868 -25.950 1.00 95.19 172 GLU A CA 1
ATOM 1404 C C . GLU A 1 172 ? 22.491 -13.816 -25.454 1.00 95.19 172 GLU A C 1
ATOM 1406 O O . GLU A 1 172 ? 23.324 -14.113 -24.598 1.00 95.19 172 GLU A O 1
ATOM 1411 N N . LYS A 1 173 ? 22.362 -12.563 -25.915 1.00 95.31 173 LYS A N 1
ATOM 1412 C CA . LYS A 1 173 ? 23.187 -11.443 -25.428 1.00 95.31 173 LYS A CA 1
ATOM 1413 C C . LYS A 1 173 ? 22.952 -11.201 -23.940 1.00 95.31 173 LYS A C 1
ATOM 1415 O O . LYS A 1 173 ? 23.908 -11.088 -23.177 1.00 95.31 173 LYS A O 1
ATOM 1420 N N . ALA A 1 174 ? 21.696 -11.233 -23.504 1.00 94.94 174 ALA A N 1
ATOM 1421 C CA . ALA A 1 174 ? 21.332 -11.046 -22.105 1.00 94.94 174 ALA A CA 1
ATOM 1422 C C . ALA A 1 174 ? 21.972 -12.091 -21.166 1.00 94.94 174 ALA A C 1
ATOM 1424 O O . ALA A 1 174 ? 22.396 -11.768 -20.058 1.00 94.94 174 ALA A O 1
ATOM 1425 N N . GLN A 1 175 ? 22.099 -13.343 -21.620 1.00 94.44 175 GLN A N 1
ATOM 1426 C CA . GLN A 1 175 ? 22.754 -14.411 -20.853 1.00 94.44 175 GLN A CA 1
ATOM 1427 C C . GLN A 1 175 ? 24.234 -14.139 -20.565 1.00 94.44 175 GLN A C 1
ATOM 1429 O O . GLN A 1 175 ? 24.770 -14.663 -19.590 1.00 94.44 175 GLN A O 1
ATOM 1434 N N . THR A 1 176 ? 24.901 -13.304 -21.363 1.00 94.62 176 THR A N 1
ATOM 1435 C CA . THR A 1 176 ? 26.320 -12.989 -21.145 1.00 94.62 176 THR A CA 1
ATOM 1436 C C . THR A 1 176 ? 26.569 -12.108 -19.918 1.00 94.62 176 THR A C 1
ATOM 1438 O O . THR A 1 176 ? 27.686 -12.088 -19.403 1.00 94.62 176 THR A O 1
ATOM 1441 N N . PHE A 1 177 ? 25.539 -11.430 -19.402 1.00 91.56 177 PHE A N 1
ATOM 1442 C CA . PHE A 1 177 ? 25.666 -10.488 -18.288 1.00 91.56 177 PHE A CA 1
ATOM 1443 C C . PHE A 1 177 ? 25.448 -11.124 -16.905 1.00 91.56 177 PHE A C 1
ATOM 1445 O O . PHE A 1 177 ? 25.705 -10.473 -15.892 1.00 91.56 177 PHE A O 1
ATOM 1452 N N . GLY A 1 178 ? 24.982 -12.378 -16.817 1.00 92.62 178 GLY A N 1
ATOM 1453 C CA . GLY A 1 178 ? 24.855 -13.056 -15.526 1.00 92.62 178 GLY A CA 1
ATOM 1454 C C . GLY A 1 178 ? 23.966 -14.298 -15.499 1.00 92.62 178 GLY A C 1
ATOM 1455 O O . GLY A 1 178 ? 23.328 -14.684 -16.473 1.00 92.62 178 GLY A O 1
ATOM 1456 N N . ASN A 1 179 ? 23.901 -14.926 -14.323 1.00 94.12 179 ASN A N 1
ATOM 1457 C CA . ASN A 1 179 ? 23.120 -16.141 -14.064 1.00 94.12 179 ASN A CA 1
ATOM 1458 C C . ASN A 1 179 ? 21.668 -15.870 -13.618 1.00 94.12 179 ASN A C 1
ATOM 1460 O O . ASN A 1 179 ? 20.897 -16.817 -13.434 1.00 94.12 179 ASN A O 1
ATOM 1464 N N . ILE A 1 180 ? 21.292 -14.605 -13.416 1.00 94.69 180 ILE A N 1
ATOM 1465 C CA . ILE A 1 180 ? 19.927 -14.179 -13.092 1.00 94.69 180 ILE A CA 1
ATOM 1466 C C . ILE A 1 180 ? 19.411 -13.327 -14.245 1.00 94.69 180 ILE A C 1
ATOM 1468 O O . ILE A 1 180 ? 20.004 -12.308 -14.585 1.00 94.69 180 ILE A O 1
ATOM 1472 N N . LEU A 1 181 ? 18.292 -13.752 -14.823 1.00 95.88 181 LEU A N 1
ATOM 1473 C CA . LEU A 1 181 ? 17.716 -13.163 -16.023 1.00 95.88 181 LEU A CA 1
ATOM 1474 C C . LEU A 1 181 ? 16.291 -12.719 -15.714 1.00 95.88 181 LEU A C 1
ATOM 1476 O O . LEU A 1 181 ? 15.455 -13.533 -15.313 1.00 95.88 181 LEU A O 1
ATOM 1480 N N . PHE A 1 182 ? 15.998 -11.435 -15.896 1.00 95.75 182 PHE A N 1
ATOM 1481 C CA . PHE A 1 182 ? 14.644 -10.917 -15.729 1.00 95.75 182 PHE A CA 1
ATOM 1482 C C . PHE A 1 182 ? 13.930 -10.901 -17.075 1.00 95.75 182 PHE A C 1
ATOM 1484 O O . PHE A 1 182 ? 14.314 -10.128 -17.942 1.00 95.75 182 PHE A O 1
ATOM 1491 N N . ILE A 1 183 ? 12.889 -11.715 -17.246 1.00 96.25 183 ILE A N 1
ATOM 1492 C CA . ILE A 1 183 ? 12.084 -11.760 -18.473 1.00 96.25 183 ILE A CA 1
ATOM 1493 C C . ILE A 1 183 ? 10.885 -10.828 -18.316 1.00 96.25 183 ILE A C 1
ATOM 1495 O O . ILE A 1 183 ? 9.916 -11.168 -17.643 1.00 96.25 183 ILE A O 1
ATOM 1499 N N . ILE A 1 184 ? 10.926 -9.661 -18.934 1.00 94.88 184 ILE A N 1
ATOM 1500 C CA . ILE A 1 184 ? 9.851 -8.676 -18.907 1.00 94.88 184 ILE A CA 1
ATOM 1501 C C . ILE A 1 184 ? 8.903 -8.921 -20.078 1.00 94.88 184 ILE A C 1
ATOM 1503 O O . ILE A 1 184 ? 9.294 -8.843 -21.243 1.00 94.88 184 ILE A O 1
ATOM 1507 N N . ASP A 1 185 ? 7.633 -9.151 -19.762 1.00 90.94 185 ASP A N 1
ATOM 1508 C CA . ASP A 1 185 ? 6.547 -8.997 -20.727 1.00 90.94 185 ASP A CA 1
ATOM 1509 C C . ASP A 1 185 ? 6.168 -7.514 -20.807 1.00 90.94 185 ASP A C 1
ATOM 1511 O O . ASP A 1 185 ? 5.419 -6.976 -19.976 1.00 90.94 185 ASP A O 1
ATOM 1515 N N . ALA A 1 186 ? 6.765 -6.824 -21.776 1.00 82.19 186 ALA A N 1
ATOM 1516 C CA . ALA A 1 186 ? 6.459 -5.434 -22.047 1.00 82.19 186 ALA A CA 1
ATOM 1517 C C . ALA A 1 186 ? 5.313 -5.372 -23.053 1.00 82.19 186 ALA A C 1
ATOM 1519 O O . ALA A 1 186 ? 5.510 -5.384 -24.268 1.00 82.19 186 ALA A O 1
ATOM 1520 N N . ALA A 1 187 ? 4.087 -5.255 -22.537 1.00 75.06 187 ALA A N 1
ATOM 1521 C CA . ALA A 1 187 ? 2.974 -4.795 -23.355 1.00 75.06 187 ALA A CA 1
ATOM 1522 C C . ALA A 1 187 ? 3.390 -3.488 -24.063 1.00 75.06 187 ALA A C 1
ATOM 1524 O O . ALA A 1 187 ? 3.948 -2.590 -23.432 1.00 75.06 187 ALA A O 1
ATOM 1525 N N . ARG A 1 188 ? 3.119 -3.430 -25.369 1.00 63.69 188 ARG A N 1
ATOM 1526 C CA . ARG A 1 188 ? 3.825 -2.715 -26.453 1.00 63.69 188 ARG A CA 1
ATOM 1527 C C . ARG A 1 188 ? 4.476 -1.342 -26.243 1.00 63.69 188 ARG A C 1
ATOM 1529 O O . ARG A 1 188 ? 5.297 -0.983 -27.068 1.00 63.69 188 ARG A O 1
ATOM 1536 N N . ASN A 1 189 ? 4.179 -0.575 -25.202 1.00 64.44 189 ASN A N 1
ATOM 1537 C CA . ASN A 1 189 ? 4.457 0.865 -25.199 1.00 64.44 189 ASN A CA 1
ATOM 1538 C C . ASN A 1 189 ? 5.110 1.368 -23.901 1.00 64.44 189 ASN A C 1
ATOM 1540 O O . ASN A 1 189 ? 4.715 2.410 -23.381 1.00 64.44 189 ASN A O 1
ATOM 1544 N N . ARG A 1 190 ? 6.048 0.619 -23.309 1.00 81.94 190 ARG A N 1
ATOM 1545 C CA . ARG A 1 190 ? 6.709 1.047 -22.054 1.00 81.94 190 ARG A CA 1
ATOM 1546 C C . ARG A 1 190 ? 8.224 1.176 -22.112 1.00 81.94 190 ARG A C 1
ATOM 1548 O O . ARG A 1 190 ? 8.783 1.813 -21.226 1.00 81.94 190 ARG A O 1
ATOM 1555 N N . GLY A 1 191 ? 8.858 0.601 -23.127 1.00 90.62 191 GLY A N 1
ATOM 1556 C CA . GLY A 1 191 ? 10.276 0.797 -23.399 1.00 90.62 191 GLY A CA 1
ATOM 1557 C C . GLY A 1 191 ? 10.476 1.672 -24.625 1.00 90.62 191 GLY A C 1
ATOM 1558 O O . GLY A 1 191 ? 9.661 1.637 -25.546 1.00 90.62 191 GLY A O 1
ATOM 1559 N N . ILE A 1 192 ? 11.550 2.451 -24.614 1.00 93.62 192 ILE A N 1
ATOM 1560 C CA . ILE A 1 192 ? 12.026 3.195 -25.776 1.00 93.62 192 ILE A CA 1
ATOM 1561 C C . ILE A 1 192 ? 13.076 2.314 -26.441 1.00 93.62 192 ILE A C 1
ATOM 1563 O O . ILE A 1 192 ? 14.076 1.971 -25.814 1.00 93.62 192 ILE A O 1
ATOM 1567 N N . ASP A 1 193 ? 12.825 1.911 -27.681 1.00 94.31 193 ASP A N 1
ATOM 1568 C CA . ASP A 1 193 ? 13.834 1.240 -28.493 1.00 94.31 193 ASP A CA 1
ATOM 1569 C C . ASP A 1 193 ? 14.927 2.250 -28.847 1.00 94.31 193 ASP A C 1
ATOM 1571 O O . ASP A 1 193 ? 14.651 3.260 -29.494 1.00 94.31 193 ASP A O 1
ATOM 1575 N N . ILE A 1 194 ? 16.143 2.005 -28.365 1.00 96.00 194 ILE A N 1
ATOM 1576 C CA . ILE A 1 194 ? 17.306 2.863 -28.604 1.00 96.00 194 ILE A CA 1
ATOM 1577 C C . ILE A 1 194 ? 18.386 2.121 -29.391 1.00 96.00 194 ILE A C 1
ATOM 1579 O O . ILE A 1 194 ? 19.532 2.557 -29.405 1.00 96.00 194 ILE A O 1
ATOM 1583 N N . THR A 1 195 ? 18.028 1.034 -30.083 1.00 95.19 195 THR A N 1
ATOM 1584 C CA . THR A 1 195 ? 18.968 0.203 -30.852 1.00 95.19 195 THR A CA 1
ATOM 1585 C C . THR A 1 195 ? 19.796 1.023 -31.844 1.00 95.19 195 THR A C 1
ATOM 1587 O O . THR A 1 195 ? 20.997 0.818 -31.953 1.00 95.19 195 THR A O 1
ATOM 1590 N N . GLU A 1 196 ? 19.181 1.985 -32.540 1.00 96.69 196 GLU A N 1
ATOM 1591 C CA . GLU A 1 196 ? 19.875 2.835 -33.524 1.00 96.69 196 GLU A CA 1
ATOM 1592 C C . GLU A 1 196 ? 20.764 3.915 -32.886 1.00 96.69 196 GLU A C 1
ATOM 1594 O O . GLU A 1 196 ? 21.648 4.465 -33.541 1.00 96.69 196 GLU A O 1
ATOM 1599 N N . LEU A 1 197 ? 20.521 4.234 -31.612 1.00 95.00 197 LEU A N 1
ATOM 1600 C CA . LEU A 1 197 ? 21.253 5.256 -30.860 1.00 95.00 197 LEU A CA 1
ATOM 1601 C C . LEU A 1 197 ? 22.358 4.650 -29.987 1.00 95.00 197 LEU A C 1
ATOM 1603 O O . LEU A 1 197 ? 23.305 5.350 -29.622 1.00 95.00 197 LEU A O 1
ATOM 1607 N N . SER A 1 198 ? 22.229 3.373 -29.627 1.00 92.56 198 SER A N 1
ATOM 1608 C CA . SER A 1 198 ? 23.193 2.663 -28.797 1.00 92.56 198 SER A CA 1
ATOM 1609 C C . SER A 1 198 ? 24.439 2.319 -29.611 1.00 92.56 198 SER A C 1
ATOM 1611 O O . SER A 1 198 ? 24.371 1.883 -30.758 1.00 92.56 198 SER A O 1
ATOM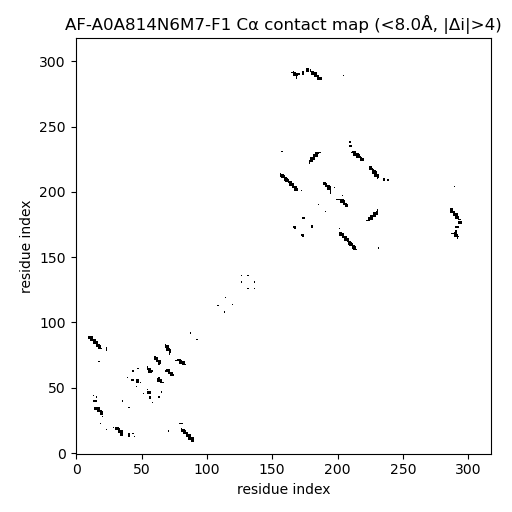 1613 N N . HIS A 1 199 ? 25.613 2.511 -29.009 1.00 94.12 199 HIS A N 1
ATOM 1614 C CA . HIS A 1 199 ? 26.875 2.068 -29.608 1.00 94.12 199 HIS A CA 1
ATOM 1615 C C . HIS A 1 199 ? 27.027 0.539 -29.554 1.00 94.12 199 HIS A C 1
ATOM 1617 O O . HIS A 1 199 ? 27.864 -0.032 -30.255 1.00 94.12 199 HIS A O 1
ATOM 1623 N N . TYR A 1 200 ? 26.235 -0.120 -28.709 1.00 90.94 200 TYR A N 1
ATOM 1624 C CA . TYR A 1 200 ? 26.277 -1.555 -28.503 1.00 90.94 200 TYR A CA 1
ATOM 1625 C C . TYR A 1 200 ? 25.273 -2.239 -29.427 1.00 90.94 200 TYR A C 1
ATOM 1627 O O . TYR A 1 200 ? 24.090 -1.907 -29.455 1.00 90.94 200 TYR A O 1
ATOM 1635 N N . ASP A 1 201 ? 25.744 -3.236 -30.175 1.00 90.94 201 ASP A N 1
ATOM 1636 C CA . ASP A 1 201 ? 24.859 -4.134 -30.907 1.00 90.94 201 ASP A CA 1
ATOM 1637 C C . ASP A 1 201 ? 24.185 -5.060 -29.891 1.00 90.94 201 ASP A C 1
ATOM 1639 O O . ASP A 1 201 ? 24.660 -6.164 -29.638 1.00 90.94 201 ASP A O 1
ATOM 1643 N N . GLU A 1 202 ? 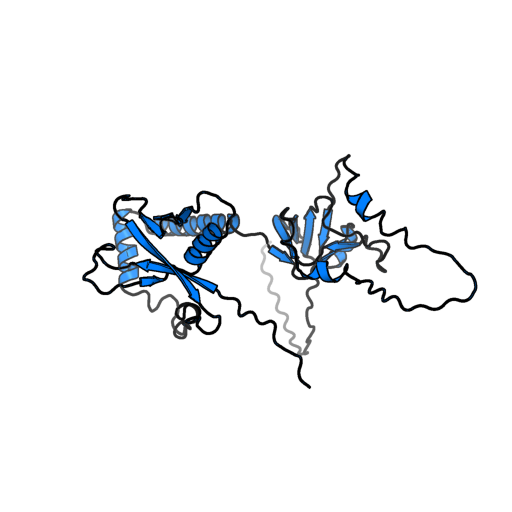23.107 -4.614 -29.254 1.00 90.12 202 GLU A N 1
ATOM 1644 C CA . GLU A 1 202 ? 22.358 -5.425 -28.289 1.00 90.12 202 GLU A CA 1
ATOM 1645 C C . GLU A 1 202 ? 20.841 -5.322 -28.418 1.00 90.12 202 GLU A C 1
ATOM 1647 O O . GLU A 1 202 ? 20.138 -5.886 -27.592 1.00 90.12 202 GLU A O 1
ATOM 1652 N N . GLU A 1 203 ? 20.310 -4.687 -29.466 1.00 94.94 203 GLU A N 1
ATOM 1653 C CA . GLU A 1 203 ? 18.858 -4.478 -29.612 1.00 94.94 203 GLU A CA 1
ATOM 1654 C C . GLU A 1 203 ? 18.255 -3.846 -28.337 1.00 94.94 203 GLU A C 1
ATOM 1656 O O . GLU A 1 203 ? 17.311 -4.379 -27.734 1.00 94.94 203 GLU A O 1
ATOM 1661 N N . GLU A 1 204 ? 18.896 -2.766 -27.872 1.00 94.75 204 GLU A N 1
ATOM 1662 C CA . GLU A 1 204 ? 18.650 -2.164 -26.564 1.00 94.75 204 GLU A CA 1
ATOM 1663 C C . GLU A 1 204 ? 17.273 -1.488 -26.496 1.00 94.75 204 GLU A C 1
ATOM 1665 O O . GLU A 1 204 ? 16.892 -0.663 -27.330 1.00 94.75 204 GLU A O 1
ATOM 1670 N N . VAL A 1 205 ? 16.533 -1.807 -25.438 1.00 95.06 205 VAL A N 1
ATOM 1671 C CA . VAL A 1 205 ? 15.282 -1.155 -25.067 1.00 95.06 205 VAL A CA 1
ATOM 1672 C C . VAL A 1 205 ? 15.425 -0.591 -23.665 1.00 95.06 205 VAL A C 1
ATOM 1674 O O . VAL A 1 205 ? 15.682 -1.319 -22.705 1.00 95.06 205 VAL A O 1
ATOM 1677 N N . LEU A 1 206 ? 15.212 0.711 -23.533 1.00 95.12 206 LEU A N 1
ATOM 1678 C CA . LEU A 1 206 ? 15.365 1.426 -22.278 1.00 95.12 206 LEU A CA 1
ATOM 1679 C C . LEU A 1 206 ? 14.009 1.616 -21.597 1.00 95.12 206 LEU A C 1
ATOM 1681 O O . LEU A 1 206 ? 13.081 2.190 -22.173 1.00 95.12 206 LEU A O 1
ATOM 1685 N N . LEU A 1 207 ? 13.889 1.165 -20.349 1.00 94.31 207 LEU A N 1
ATOM 1686 C CA . LEU A 1 207 ? 12.718 1.430 -19.512 1.00 94.31 207 LEU A CA 1
ATOM 1687 C C . LEU A 1 207 ? 12.962 2.678 -18.649 1.00 94.31 207 LEU A C 1
ATOM 1689 O O . LEU A 1 207 ? 14.043 2.810 -18.064 1.00 94.31 207 LEU A O 1
ATOM 1693 N N . PRO A 1 208 ? 11.977 3.586 -18.526 1.00 93.31 208 PRO A N 1
ATOM 1694 C CA . PRO A 1 208 ? 12.136 4.806 -17.746 1.00 93.31 208 PRO A CA 1
ATOM 1695 C C . PRO A 1 208 ? 12.155 4.533 -16.227 1.00 93.31 208 PRO A C 1
ATOM 1697 O O . PRO A 1 208 ? 11.595 3.529 -15.768 1.00 93.31 208 PRO A O 1
ATOM 1700 N N . PRO A 1 209 ? 12.713 5.457 -15.423 1.00 92.56 209 PRO A N 1
ATOM 1701 C CA . PRO A 1 209 ? 12.561 5.468 -13.972 1.00 92.56 209 PRO A CA 1
ATOM 1702 C C . PRO A 1 209 ? 11.092 5.433 -13.556 1.00 92.56 209 PRO A C 1
ATOM 1704 O O . PRO A 1 209 ? 10.225 5.993 -14.230 1.00 92.56 209 PRO A O 1
ATOM 1707 N N . GLY A 1 210 ? 10.796 4.809 -12.422 1.00 89.62 210 GLY A N 1
ATOM 1708 C CA . GLY A 1 210 ? 9.419 4.657 -11.957 1.00 89.62 210 GLY A CA 1
ATOM 1709 C C . GLY A 1 210 ? 8.704 3.436 -12.549 1.00 89.62 210 GLY A C 1
ATOM 1710 O O . GLY A 1 210 ? 7.534 3.192 -12.230 1.00 89.62 210 GLY A O 1
ATOM 1711 N N . THR A 1 211 ? 9.369 2.669 -13.426 1.00 91.19 211 THR A N 1
ATOM 1712 C CA . THR A 1 211 ? 8.755 1.508 -14.075 1.00 91.19 211 THR A CA 1
ATOM 1713 C C . THR A 1 211 ? 8.394 0.465 -13.032 1.00 91.19 211 THR A C 1
ATOM 1715 O O . THR A 1 211 ? 9.245 -0.131 -12.373 1.00 91.19 211 THR A O 1
ATOM 1718 N N . SER A 1 212 ? 7.088 0.262 -12.901 1.00 90.94 212 SER A N 1
ATOM 1719 C CA . SER A 1 212 ? 6.494 -0.631 -11.925 1.00 90.94 212 SER A CA 1
ATOM 1720 C C . SER A 1 212 ? 6.196 -2.003 -12.524 1.00 90.94 212 SER A C 1
ATOM 1722 O O . SER A 1 212 ? 5.648 -2.101 -13.626 1.00 90.94 212 SER A O 1
ATOM 1724 N N . PHE A 1 213 ? 6.523 -3.062 -11.790 1.00 91.38 213 PHE A N 1
ATOM 1725 C CA . PHE A 1 213 ? 6.403 -4.444 -12.240 1.00 91.38 213 PHE A CA 1
ATOM 1726 C C . PHE A 1 213 ? 5.994 -5.388 -11.110 1.00 91.38 213 PHE A C 1
ATOM 1728 O O . PHE A 1 213 ? 6.220 -5.124 -9.930 1.00 91.38 213 PHE A O 1
ATOM 1735 N N . THR A 1 214 ? 5.426 -6.528 -11.486 1.00 89.44 214 THR A N 1
ATOM 1736 C CA . THR A 1 214 ? 5.106 -7.642 -10.587 1.00 89.44 214 THR A CA 1
ATOM 1737 C C . THR A 1 214 ? 5.841 -8.895 -11.043 1.00 89.44 214 THR A C 1
ATOM 1739 O O . THR A 1 214 ? 6.059 -9.079 -12.239 1.00 89.44 214 THR A O 1
ATOM 1742 N N . ILE A 1 215 ? 6.243 -9.758 -10.109 1.00 90.69 215 ILE A N 1
ATOM 1743 C CA . ILE A 1 215 ? 6.845 -11.053 -10.449 1.00 90.69 215 ILE A CA 1
ATOM 1744 C C . ILE A 1 215 ? 5.708 -12.026 -10.759 1.00 90.69 215 ILE A C 1
ATOM 1746 O O . ILE A 1 215 ? 4.909 -12.343 -9.879 1.00 90.69 215 ILE A O 1
ATOM 1750 N N . SER A 1 216 ? 5.633 -12.498 -11.999 1.00 88.44 216 SER A N 1
ATOM 1751 C CA . SER A 1 216 ? 4.587 -13.422 -12.444 1.00 88.44 216 SER A CA 1
ATOM 1752 C C . SER A 1 216 ? 5.001 -14.884 -12.291 1.00 88.44 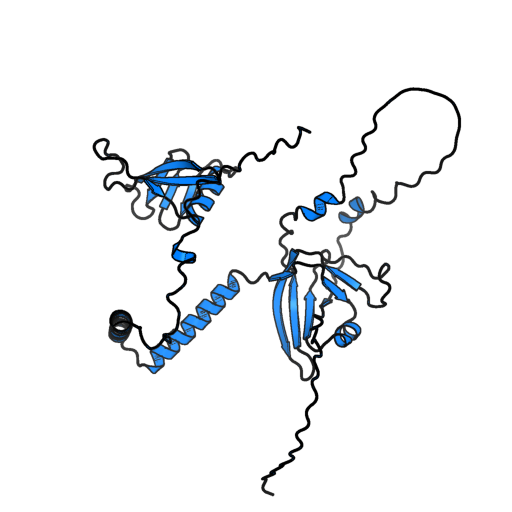216 SER A C 1
ATOM 1754 O O . SER A 1 216 ? 4.166 -15.741 -12.000 1.00 88.44 216 SER A O 1
ATOM 1756 N N . LYS A 1 217 ? 6.291 -15.185 -12.472 1.00 91.44 217 LYS A N 1
ATOM 1757 C CA . LYS A 1 217 ? 6.816 -16.554 -12.472 1.00 91.44 217 LYS A CA 1
ATOM 1758 C C . LYS A 1 217 ? 8.305 -16.571 -12.128 1.00 91.44 217 LYS A C 1
ATOM 1760 O O . LYS A 1 217 ? 9.031 -15.634 -12.445 1.00 91.44 217 LYS A O 1
ATOM 1765 N N . LEU A 1 218 ? 8.760 -17.654 -11.505 1.00 93.00 218 LEU A N 1
ATOM 1766 C CA . LEU A 1 218 ? 10.174 -17.926 -11.255 1.00 93.00 218 LEU A CA 1
ATOM 1767 C C . LEU A 1 218 ? 10.502 -19.323 -11.776 1.00 93.00 218 LEU A C 1
ATOM 1769 O O . LEU A 1 218 ? 9.831 -20.289 -11.413 1.00 93.00 218 LEU A O 1
ATOM 1773 N N . GLU A 1 219 ? 11.525 -19.427 -12.616 1.00 95.94 219 GLU A N 1
ATOM 1774 C CA . GLU A 1 219 ? 12.043 -20.700 -13.114 1.00 95.94 219 GLU A CA 1
ATOM 1775 C C . GLU A 1 219 ? 13.529 -20.816 -12.818 1.00 95.94 219 GLU A C 1
ATOM 1777 O O . GLU A 1 219 ? 14.274 -19.840 -12.870 1.00 95.94 219 GLU A O 1
ATOM 1782 N N . LYS A 1 220 ? 13.981 -22.027 -12.507 1.00 95.75 220 LYS A N 1
ATOM 1783 C CA . LYS A 1 220 ? 15.388 -22.297 -12.241 1.00 95.75 220 LYS A CA 1
ATOM 1784 C C . LYS A 1 220 ? 15.844 -23.468 -13.091 1.00 95.75 220 LYS A C 1
ATOM 1786 O O . LYS A 1 220 ? 15.231 -24.530 -13.077 1.00 95.75 220 LYS A O 1
ATOM 1791 N N . THR A 1 221 ? 16.936 -23.259 -13.808 1.00 95.81 221 THR A N 1
ATOM 1792 C CA . THR A 1 221 ? 17.661 -24.294 -14.547 1.00 95.81 221 THR A CA 1
ATOM 1793 C C . THR A 1 221 ? 18.963 -24.616 -13.817 1.00 95.81 221 THR A C 1
ATOM 1795 O O . THR A 1 221 ? 19.256 -24.051 -12.762 1.00 95.81 221 THR A O 1
ATOM 1798 N N . GLN A 1 222 ? 19.761 -25.536 -14.361 1.00 96.94 222 GLN A N 1
ATOM 1799 C CA . GLN A 1 222 ? 21.073 -25.847 -13.787 1.00 96.94 222 GLN A CA 1
ATOM 1800 C C . GLN A 1 222 ? 22.034 -24.647 -13.824 1.00 96.94 222 GLN A C 1
ATOM 1802 O O . GLN A 1 222 ? 22.888 -24.538 -12.951 1.00 96.94 222 GLN A O 1
ATOM 1807 N N . GLN A 1 223 ? 21.886 -23.751 -14.807 1.00 95.62 223 GLN A N 1
ATOM 1808 C CA . GLN A 1 223 ? 22.821 -22.647 -15.054 1.00 95.62 223 GLN A CA 1
ATOM 1809 C C . GLN A 1 223 ? 22.237 -21.269 -14.715 1.00 95.62 223 GLN A C 1
ATOM 1811 O O . GLN A 1 223 ? 22.964 -20.399 -14.248 1.00 95.62 223 GLN A O 1
ATOM 1816 N N . HIS A 1 224 ? 20.929 -21.080 -14.902 1.00 94.38 224 HIS A N 1
ATOM 1817 C CA . HIS A 1 224 ? 20.285 -19.769 -14.814 1.00 94.38 224 HIS A CA 1
ATOM 1818 C C . HIS A 1 224 ? 19.032 -19.787 -13.936 1.00 94.38 224 HIS A C 1
ATOM 1820 O O . HIS A 1 224 ? 18.312 -20.789 -13.865 1.00 94.38 224 HIS A O 1
ATOM 1826 N N . THR A 1 225 ? 18.744 -18.644 -13.314 1.00 93.25 225 THR A N 1
ATOM 1827 C CA . THR A 1 225 ? 17.465 -18.339 -12.662 1.00 93.25 225 THR A CA 1
ATOM 1828 C C . THR A 1 225 ? 16.730 -17.281 -13.476 1.00 93.25 225 THR A C 1
ATOM 1830 O O . THR A 1 225 ? 17.245 -16.187 -13.680 1.00 93.25 225 THR A O 1
ATOM 1833 N N . TYR A 1 226 ? 15.519 -17.603 -13.911 1.00 94.50 226 TYR A N 1
ATOM 1834 C CA . TYR A 1 226 ? 14.654 -16.735 -14.696 1.00 94.50 226 TYR A CA 1
ATOM 1835 C C . TYR A 1 226 ? 13.557 -16.156 -13.808 1.00 94.50 226 TYR A C 1
ATOM 1837 O O . TYR A 1 226 ? 12.823 -16.894 -13.143 1.00 94.50 226 TYR A O 1
ATOM 1845 N N . ILE A 1 227 ? 13.430 -14.834 -13.807 1.00 93.88 227 ILE A N 1
ATOM 1846 C CA . ILE A 1 227 ? 12.411 -14.101 -13.058 1.00 93.88 227 ILE A CA 1
ATOM 1847 C C . ILE A 1 227 ? 11.524 -13.391 -14.072 1.00 93.88 227 ILE A C 1
ATOM 1849 O O . ILE A 1 227 ? 11.929 -12.412 -14.688 1.00 93.88 227 ILE A O 1
ATOM 1853 N N . TYR A 1 228 ? 10.309 -13.889 -14.258 1.00 93.62 228 TYR A N 1
ATOM 1854 C CA . TYR A 1 228 ? 9.360 -13.305 -15.193 1.00 93.62 228 TYR A CA 1
ATOM 1855 C C . TYR A 1 228 ? 8.637 -12.144 -14.529 1.00 93.62 228 TYR A C 1
ATOM 1857 O O . TYR A 1 228 ? 8.085 -12.280 -13.433 1.00 93.62 228 TYR A O 1
ATOM 1865 N N . LEU A 1 229 ? 8.640 -11.007 -15.208 1.00 93.38 229 LEU A N 1
ATOM 1866 C CA . LEU A 1 229 ? 8.095 -9.748 -14.749 1.00 93.38 229 LEU A CA 1
ATOM 1867 C C . LEU A 1 229 ? 6.953 -9.321 -15.668 1.00 93.38 229 LEU A C 1
ATOM 1869 O O . LEU A 1 229 ? 7.067 -9.363 -16.891 1.00 93.38 229 LEU A O 1
ATOM 1873 N N . GLN A 1 230 ? 5.859 -8.868 -15.069 1.00 91.25 230 GLN A N 1
ATOM 1874 C CA . GLN A 1 230 ? 4.742 -8.253 -15.771 1.00 91.25 230 GLN A CA 1
ATOM 1875 C C . GLN A 1 230 ? 4.674 -6.776 -15.387 1.00 91.25 230 GLN A C 1
ATOM 1877 O O . GLN A 1 230 ? 4.530 -6.447 -14.205 1.00 91.25 230 GLN A O 1
ATOM 1882 N N . LEU A 1 231 ? 4.782 -5.883 -16.376 1.00 91.81 231 LEU A N 1
ATOM 1883 C CA . LEU A 1 231 ? 4.717 -4.441 -16.134 1.00 91.81 231 LEU A CA 1
ATOM 1884 C C . LEU A 1 231 ? 3.297 -4.028 -15.709 1.00 91.81 231 LEU A C 1
ATOM 1886 O O . LEU A 1 231 ? 2.310 -4.333 -16.380 1.00 91.81 231 LEU A O 1
ATOM 1890 N N . SER A 1 232 ? 3.188 -3.309 -14.591 1.00 87.25 232 SER A N 1
ATOM 1891 C CA . SER A 1 232 ? 1.909 -2.899 -13.996 1.00 87.25 232 SER A CA 1
ATOM 1892 C C . SER A 1 232 ? 1.270 -1.779 -14.813 1.00 87.25 232 SER A C 1
ATOM 1894 O O . SER A 1 232 ? 1.816 -0.684 -14.830 1.00 87.25 232 SER A O 1
ATOM 1896 N N . GLN A 1 233 ? 0.099 -1.986 -15.427 1.00 78.44 233 GLN A N 1
ATOM 1897 C CA . GLN A 1 233 ? -0.554 -1.022 -16.337 1.00 78.44 233 GLN A CA 1
ATOM 1898 C C . GLN A 1 233 ? -0.885 0.365 -15.751 1.00 78.44 233 GLN A C 1
ATOM 1900 O O . GLN A 1 233 ? -1.299 1.241 -16.511 1.00 78.44 233 GLN A O 1
ATOM 1905 N N . SER A 1 234 ? -0.671 0.619 -14.455 1.00 64.81 234 SER A N 1
ATOM 1906 C CA . SER A 1 234 ? -0.894 1.953 -13.902 1.00 64.81 234 SER A CA 1
ATOM 1907 C C . SER A 1 234 ? -0.028 2.969 -14.656 1.00 64.81 234 SER A C 1
ATOM 1909 O O . SER A 1 234 ? 1.186 2.745 -14.765 1.00 64.81 234 SER A O 1
ATOM 1911 N N . PRO A 1 235 ? -0.609 4.052 -15.204 1.00 57.47 235 PRO A N 1
ATOM 1912 C CA . PRO A 1 235 ? 0.191 5.153 -15.713 1.00 57.47 235 PRO A CA 1
ATOM 1913 C C . PRO A 1 235 ? 1.092 5.616 -14.564 1.00 57.47 235 PRO A C 1
ATOM 1915 O O . PRO A 1 235 ? 0.605 5.678 -13.428 1.00 57.47 235 PRO A O 1
ATOM 1918 N N . PRO A 1 236 ? 2.391 5.872 -14.802 1.00 55.31 236 PRO A N 1
ATOM 1919 C CA . PRO A 1 236 ? 3.228 6.468 -13.774 1.00 55.31 236 PRO A CA 1
ATOM 1920 C C . PRO A 1 236 ? 2.487 7.716 -13.299 1.00 55.31 236 PRO A C 1
ATOM 1922 O O . PRO A 1 236 ? 2.159 8.579 -14.116 1.00 55.31 236 PRO A O 1
ATOM 1925 N N . ALA A 1 237 ? 2.119 7.763 -12.014 1.00 54.06 237 ALA A N 1
ATOM 1926 C CA . ALA A 1 237 ? 1.563 8.971 -11.421 1.00 54.06 237 ALA A CA 1
ATOM 1927 C C . ALA A 1 237 ? 2.543 10.081 -11.790 1.00 54.06 237 ALA A C 1
ATOM 1929 O O . ALA A 1 237 ? 3.712 9.948 -11.437 1.00 54.06 237 ALA A O 1
ATOM 1930 N N . ALA A 1 238 ? 2.097 11.033 -12.621 1.00 50.75 238 ALA A N 1
ATOM 1931 C CA . ALA A 1 238 ? 2.960 11.887 -13.431 1.00 50.75 238 ALA A CA 1
ATOM 1932 C C . ALA A 1 238 ? 4.204 12.297 -12.640 1.00 50.75 238 ALA A C 1
ATOM 1934 O O . ALA A 1 238 ? 4.118 13.110 -11.719 1.00 50.75 238 ALA A O 1
ATOM 1935 N N . SER A 1 239 ? 5.340 11.662 -12.946 1.00 49.06 239 SER A N 1
ATOM 1936 C CA . SER A 1 239 ? 6.587 12.030 -12.298 1.00 49.06 239 SER A CA 1
ATOM 1937 C C . SER A 1 239 ? 6.889 13.451 -12.767 1.00 49.06 239 SER A C 1
ATOM 1939 O O . SER A 1 239 ? 6.990 13.665 -13.982 1.00 49.06 239 SER A O 1
ATOM 1941 N N . PRO A 1 240 ? 7.024 14.432 -11.859 1.00 50.38 240 PRO A N 1
ATOM 1942 C CA . PRO A 1 240 ? 7.270 15.824 -12.235 1.00 50.38 240 PRO A CA 1
ATOM 1943 C C . PRO A 1 240 ? 8.576 16.002 -13.028 1.00 50.38 240 PRO A C 1
ATOM 1945 O O . PRO A 1 240 ? 8.790 17.047 -13.632 1.00 50.38 240 PRO A O 1
ATOM 1948 N N . PHE A 1 241 ? 9.428 14.972 -13.085 1.00 47.81 241 PHE A N 1
ATOM 1949 C CA . PHE A 1 241 ? 10.683 14.976 -13.828 1.00 47.81 241 PHE A CA 1
ATOM 1950 C C . PHE A 1 241 ? 10.522 15.046 -15.356 1.00 47.81 241 PHE A C 1
ATOM 1952 O O . PHE A 1 241 ? 11.380 15.628 -16.011 1.00 47.81 241 PHE A O 1
ATOM 1959 N N . ILE A 1 242 ? 9.438 14.515 -15.941 1.00 46.31 242 ILE A N 1
ATOM 1960 C CA . ILE A 1 242 ? 9.265 14.540 -17.411 1.00 46.31 242 ILE A CA 1
ATOM 1961 C C . ILE A 1 242 ? 8.675 15.873 -17.906 1.00 46.31 242 ILE A C 1
ATOM 1963 O O . ILE A 1 242 ? 8.915 16.264 -19.045 1.00 46.31 242 ILE A O 1
ATOM 1967 N N . GLN A 1 243 ? 7.994 16.647 -17.052 1.00 42.03 243 GLN A N 1
ATOM 1968 C CA . GLN A 1 243 ? 7.503 17.978 -17.442 1.00 42.03 243 GLN A CA 1
ATOM 1969 C C . GLN A 1 243 ? 8.621 19.012 -17.638 1.00 42.03 243 GLN A C 1
ATOM 1971 O O . GLN A 1 243 ? 8.399 20.011 -18.316 1.00 42.03 243 GLN A O 1
ATOM 1976 N N . LEU A 1 244 ? 9.823 18.778 -17.099 1.00 39.62 244 LEU A N 1
ATOM 1977 C CA . LEU A 1 244 ? 10.917 19.749 -17.175 1.00 39.62 244 LEU A CA 1
ATOM 1978 C C . LEU A 1 244 ? 11.672 19.748 -18.518 1.00 39.62 244 LEU A C 1
ATOM 1980 O O . LEU A 1 244 ? 12.492 20.632 -18.748 1.00 39.62 244 LEU A O 1
ATOM 1984 N N . LEU A 1 245 ? 11.409 18.781 -19.404 1.00 37.56 245 LEU A N 1
ATOM 1985 C CA . LEU A 1 245 ? 12.103 18.644 -20.693 1.00 37.56 245 LEU A CA 1
ATOM 1986 C C . LEU A 1 245 ? 11.334 19.230 -21.892 1.00 37.56 245 LEU A C 1
ATOM 1988 O O . LEU A 1 245 ? 11.875 19.241 -22.992 1.00 37.56 245 LEU A O 1
ATOM 1992 N N . VAL A 1 246 ? 10.113 19.756 -21.704 1.00 38.62 246 VAL A N 1
ATOM 1993 C CA . VAL A 1 246 ? 9.273 20.284 -22.808 1.00 38.62 246 VAL A CA 1
ATOM 1994 C C . VAL A 1 246 ? 8.662 21.657 -22.486 1.00 38.62 246 VAL A C 1
ATOM 1996 O O . VAL A 1 246 ? 7.535 21.965 -22.858 1.00 38.62 246 VAL A O 1
ATOM 1999 N N . THR A 1 247 ? 9.402 22.529 -21.802 1.00 33.38 247 THR A N 1
ATOM 2000 C CA . THR A 1 247 ? 9.062 23.962 -21.764 1.00 33.38 247 THR A CA 1
ATOM 2001 C C . THR A 1 247 ? 10.312 24.813 -21.965 1.00 33.38 247 THR A C 1
ATOM 2003 O O . THR A 1 247 ? 10.821 25.419 -21.023 1.00 33.38 247 THR A O 1
ATOM 2006 N N . SER A 1 248 ? 10.816 24.886 -23.199 1.00 34.84 248 SER A N 1
ATOM 2007 C CA . SER A 1 248 ? 11.563 26.066 -23.634 1.00 34.84 248 SER A CA 1
ATOM 2008 C C . SER A 1 248 ? 10.546 27.174 -23.911 1.00 34.84 248 SER A C 1
ATOM 2010 O O . SER A 1 248 ? 9.882 27.217 -24.943 1.00 34.84 248 SER A O 1
ATOM 2012 N N . SER A 1 249 ? 10.367 28.056 -22.931 1.00 36.84 249 SER A N 1
ATOM 2013 C CA . SER A 1 249 ? 9.612 29.292 -23.094 1.00 36.84 249 SER A CA 1
ATOM 2014 C C . SER A 1 249 ? 10.320 30.188 -24.110 1.00 36.84 249 SER A C 1
ATOM 2016 O O . SER A 1 249 ? 11.388 30.729 -23.823 1.00 36.84 249 SER A O 1
ATOM 2018 N N . SER A 1 250 ? 9.712 30.358 -25.283 1.00 41.47 250 SER A N 1
ATOM 2019 C CA . SER A 1 250 ? 9.998 31.460 -26.196 1.00 41.47 250 SER A CA 1
ATOM 2020 C C . SER A 1 250 ? 9.535 32.767 -25.546 1.00 41.47 250 SER A C 1
ATOM 2022 O O . SER A 1 250 ? 8.345 33.086 -25.539 1.00 41.47 250 SER A O 1
ATOM 2024 N N . SER A 1 251 ? 10.461 33.522 -24.963 1.00 37.97 251 SER A N 1
ATOM 2025 C CA . SER A 1 251 ? 10.245 34.940 -24.685 1.00 37.97 251 SER A CA 1
ATOM 2026 C C . SER A 1 251 ? 10.725 35.741 -25.893 1.00 37.97 251 SER A C 1
ATOM 2028 O O . SER A 1 251 ? 11.880 36.161 -25.941 1.00 37.97 251 SER A O 1
ATOM 2030 N N . ASP A 1 252 ? 9.840 35.919 -26.872 1.00 34.53 252 ASP A N 1
ATOM 2031 C CA . ASP A 1 252 ? 9.989 36.951 -27.897 1.00 34.53 252 ASP A CA 1
ATOM 2032 C C . ASP A 1 252 ? 9.604 38.301 -27.277 1.00 34.53 252 ASP A C 1
ATOM 2034 O O . ASP A 1 252 ? 8.429 38.664 -27.205 1.00 34.53 252 ASP A O 1
ATOM 2038 N N . GLU A 1 253 ? 10.600 39.056 -26.815 1.00 35.91 253 GLU A N 1
ATOM 2039 C CA . GLU A 1 253 ? 10.453 40.496 -26.611 1.00 35.91 253 GLU A CA 1
ATOM 2040 C C . GLU A 1 253 ? 10.677 41.211 -27.950 1.00 35.91 253 GLU A C 1
ATOM 2042 O O . GLU A 1 253 ? 11.765 41.211 -28.523 1.00 35.91 253 GLU A O 1
ATOM 2047 N N . HIS A 1 254 ? 9.607 41.822 -28.456 1.00 39.19 254 HIS A N 1
ATOM 2048 C CA . HIS A 1 254 ? 9.637 42.775 -29.559 1.00 39.19 254 HIS A CA 1
ATOM 2049 C C . HIS A 1 254 ? 10.378 44.059 -29.155 1.00 39.19 254 HIS A C 1
ATOM 2051 O O . HIS A 1 254 ? 9.890 44.811 -28.314 1.00 39.19 254 HIS A O 1
ATOM 2057 N N . CYS A 1 255 ? 11.470 44.375 -29.852 1.00 32.78 255 CYS A N 1
ATOM 2058 C CA . CYS A 1 255 ? 11.962 45.742 -30.017 1.00 32.78 255 CYS A CA 1
ATOM 2059 C C . CYS A 1 255 ? 12.263 45.995 -31.500 1.00 32.78 255 CYS A C 1
ATOM 2061 O O . CYS A 1 255 ? 12.942 45.214 -32.161 1.00 32.78 255 CYS A O 1
ATOM 2063 N N . CYS A 1 256 ? 11.692 47.082 -32.013 1.00 34.38 256 CYS A N 1
ATOM 2064 C CA . CYS A 1 256 ? 11.751 47.543 -33.394 1.00 34.38 256 CYS A CA 1
ATOM 2065 C C . CYS A 1 256 ? 13.168 47.962 -33.827 1.00 34.38 256 CYS A C 1
ATOM 2067 O O . CYS A 1 256 ? 13.790 48.741 -33.113 1.00 34.38 256 CYS A O 1
ATOM 2069 N N . ASP A 1 257 ? 13.619 47.550 -35.019 1.00 29.64 257 ASP A N 1
ATOM 2070 C CA . ASP A 1 257 ? 13.990 48.463 -36.124 1.00 29.64 257 ASP A CA 1
ATOM 2071 C C . ASP A 1 257 ? 14.301 47.681 -37.427 1.00 29.64 257 ASP A C 1
ATOM 2073 O O . ASP A 1 257 ? 14.724 46.523 -37.357 1.00 29.64 257 ASP A O 1
ATOM 2077 N N . PRO A 1 258 ? 14.089 48.258 -38.630 1.00 51.75 258 PRO A N 1
ATOM 2078 C CA . PRO A 1 258 ? 14.210 47.550 -39.901 1.00 51.75 258 PRO A CA 1
ATOM 2079 C C . PRO A 1 258 ? 15.546 47.835 -40.605 1.00 51.75 258 PRO A C 1
ATOM 2081 O O . PRO A 1 258 ? 15.953 48.987 -40.689 1.00 51.75 258 PRO A O 1
ATOM 2084 N N . MET A 1 259 ? 16.170 46.814 -41.210 1.00 31.50 259 MET A N 1
ATOM 2085 C CA . MET A 1 259 ? 16.734 46.859 -42.577 1.00 31.50 259 MET A CA 1
ATOM 2086 C C . MET A 1 259 ? 17.422 45.532 -42.972 1.00 31.50 259 MET A C 1
ATOM 2088 O O . MET A 1 259 ? 18.412 45.112 -42.386 1.00 31.50 259 MET A O 1
ATOM 2092 N N . THR A 1 260 ? 16.910 44.962 -44.070 1.00 34.09 260 THR A N 1
ATOM 2093 C CA . THR A 1 260 ? 17.586 44.183 -45.135 1.00 34.09 260 THR A CA 1
ATOM 2094 C C . THR A 1 260 ? 18.198 42.784 -44.894 1.00 34.09 260 THR A C 1
ATOM 2096 O O . THR A 1 260 ? 19.279 42.637 -44.341 1.00 34.09 260 THR A O 1
ATOM 2099 N N . CYS A 1 261 ? 17.564 41.824 -45.594 1.00 28.66 261 CYS A N 1
ATOM 2100 C CA . CYS A 1 261 ? 18.130 40.775 -46.470 1.00 28.66 261 CYS A CA 1
ATOM 2101 C C . CYS A 1 261 ? 18.518 39.382 -45.915 1.00 28.66 261 CYS A C 1
ATOM 2103 O O . CYS A 1 261 ? 19.606 39.175 -45.399 1.00 28.66 261 CYS A O 1
ATOM 2105 N N . ASN A 1 262 ? 17.631 38.422 -46.232 1.00 31.22 262 ASN A N 1
ATOM 2106 C CA . ASN A 1 262 ? 17.832 37.072 -46.799 1.00 31.22 262 ASN A CA 1
ATOM 2107 C C . ASN A 1 262 ? 18.922 36.142 -46.229 1.00 31.22 262 ASN A C 1
ATOM 2109 O O . ASN A 1 262 ? 20.101 36.343 -46.495 1.00 31.22 262 ASN A O 1
ATOM 2113 N N . LEU A 1 263 ? 18.487 35.011 -45.647 1.00 28.58 263 LEU A N 1
ATOM 2114 C CA . LEU A 1 263 ? 18.693 33.632 -46.145 1.00 28.58 263 LEU A CA 1
ATOM 2115 C C . LEU A 1 263 ? 17.942 32.626 -45.231 1.00 28.58 263 LEU A C 1
ATOM 2117 O O . LEU A 1 263 ? 18.073 32.653 -44.014 1.00 28.58 263 LEU A O 1
ATOM 2121 N N . VAL A 1 264 ? 17.140 31.757 -45.850 1.00 31.84 264 VAL A N 1
ATOM 2122 C CA . VAL A 1 264 ? 16.398 30.583 -45.318 1.00 31.84 264 VAL A CA 1
ATOM 2123 C C . VAL A 1 264 ? 17.074 29.353 -45.970 1.00 31.84 264 VAL A C 1
ATOM 2125 O O . VAL A 1 264 ? 17.522 29.522 -47.111 1.00 31.84 264 VAL A O 1
ATOM 2128 N N . PRO A 1 265 ? 17.257 28.178 -45.313 1.00 36.84 265 PRO A N 1
ATOM 2129 C CA . PRO A 1 265 ? 16.198 27.293 -44.780 1.00 36.84 265 PRO A CA 1
ATOM 2130 C C . PRO A 1 265 ? 16.431 26.805 -43.336 1.00 36.84 265 PRO A C 1
ATOM 2132 O O . PRO A 1 265 ? 17.553 26.505 -42.952 1.00 36.84 265 PRO A O 1
ATOM 2135 N N . SER A 1 266 ? 15.468 26.876 -42.406 1.00 37.25 266 SER A N 1
ATOM 2136 C CA . SER A 1 266 ? 14.210 26.109 -42.250 1.00 37.25 266 SER A CA 1
ATOM 2137 C C . SER A 1 266 ? 14.413 24.596 -42.257 1.00 37.25 266 SER A C 1
ATOM 2139 O O . SER A 1 266 ? 14.681 24.070 -43.325 1.00 37.25 266 SER A O 1
ATOM 2141 N N . ASN A 1 267 ? 14.244 23.956 -41.088 1.00 35.84 267 ASN A N 1
ATOM 2142 C CA . ASN A 1 267 ? 13.698 22.606 -40.855 1.00 35.84 267 ASN A CA 1
ATOM 2143 C C . ASN A 1 267 ? 13.465 22.419 -39.333 1.00 35.84 267 ASN A C 1
ATOM 2145 O O . ASN A 1 267 ? 14.359 21.994 -38.612 1.00 35.84 267 ASN A O 1
ATOM 2149 N N . ILE A 1 268 ? 12.276 22.789 -38.837 1.00 34.41 268 ILE A N 1
ATOM 2150 C CA . ILE A 1 268 ? 11.782 22.524 -37.459 1.00 34.41 268 ILE A CA 1
ATOM 2151 C C . ILE A 1 268 ? 10.482 21.681 -37.493 1.00 34.41 268 ILE A C 1
ATOM 2153 O O . ILE A 1 268 ? 9.810 21.478 -36.490 1.00 34.41 268 ILE A O 1
ATOM 2157 N N . TRP A 1 269 ? 10.134 21.114 -38.651 1.00 35.34 269 TRP A N 1
ATOM 2158 C CA . TRP A 1 269 ? 8.864 20.404 -38.848 1.00 35.34 269 TRP A CA 1
ATOM 2159 C C . TRP A 1 269 ? 8.892 18.894 -38.537 1.00 35.34 269 TRP A C 1
ATOM 2161 O O . TRP A 1 269 ? 7.849 18.261 -38.637 1.00 35.34 269 TRP A O 1
ATOM 2171 N N . GLU A 1 270 ? 10.015 18.308 -38.104 1.00 40.69 270 GLU A N 1
ATOM 2172 C CA . GLU A 1 270 ? 10.112 16.843 -37.906 1.00 40.69 270 GLU A CA 1
ATOM 2173 C C . GLU A 1 270 ? 9.726 16.327 -36.504 1.00 40.69 270 GLU A C 1
ATOM 2175 O O . GLU A 1 270 ? 9.462 15.138 -36.354 1.00 40.69 270 GLU A O 1
ATOM 2180 N N . MET A 1 271 ? 9.614 17.171 -35.468 1.00 33.47 271 MET A N 1
ATOM 2181 C CA . MET A 1 271 ? 9.260 16.686 -34.114 1.00 33.47 271 MET A CA 1
ATOM 2182 C C . MET A 1 271 ? 7.748 16.645 -33.821 1.00 33.47 271 MET A C 1
ATOM 2184 O O . MET A 1 271 ? 7.317 15.898 -32.944 1.00 33.47 271 MET A O 1
ATOM 2188 N N . ASP A 1 272 ? 6.929 17.381 -34.578 1.00 37.09 272 ASP A N 1
ATOM 2189 C CA . ASP A 1 272 ? 5.468 17.457 -34.379 1.00 37.09 272 ASP A CA 1
ATOM 2190 C C . ASP A 1 272 ? 4.684 16.319 -35.067 1.00 37.09 272 ASP A C 1
ATOM 2192 O O . ASP A 1 272 ? 3.489 16.127 -34.804 1.00 37.09 272 ASP A O 1
ATOM 2196 N N . GLU A 1 273 ? 5.330 15.540 -35.941 1.00 37.75 273 GLU A N 1
ATOM 2197 C CA . GLU A 1 273 ? 4.742 14.317 -36.510 1.00 37.75 273 GLU A CA 1
ATOM 2198 C C . GLU A 1 273 ? 4.834 13.127 -35.540 1.00 37.75 273 GLU A C 1
ATOM 2200 O O . GLU A 1 273 ? 3.911 12.313 -35.484 1.00 37.75 273 GLU A O 1
ATOM 2205 N N . TRP A 1 274 ? 5.843 13.091 -34.662 1.00 44.03 274 TRP A N 1
ATOM 2206 C CA . TRP A 1 274 ? 6.024 12.023 -33.667 1.00 44.03 274 TRP A CA 1
ATOM 2207 C C . TRP A 1 274 ? 4.916 11.984 -32.601 1.00 44.03 274 TRP A C 1
ATOM 2209 O O . TRP A 1 274 ? 4.471 10.913 -32.187 1.00 44.03 274 TRP A O 1
ATOM 2219 N N . ALA A 1 275 ? 4.399 13.147 -32.192 1.00 37.03 275 ALA A N 1
ATOM 2220 C CA . ALA A 1 275 ? 3.294 13.226 -31.234 1.00 37.03 275 ALA A CA 1
ATOM 2221 C C . ALA A 1 275 ? 1.942 12.782 -31.833 1.00 37.03 275 ALA A C 1
ATOM 2223 O O . ALA A 1 275 ? 1.038 12.382 -31.096 1.00 37.03 275 ALA A O 1
ATOM 2224 N N . ARG A 1 276 ? 1.792 12.829 -33.166 1.00 37.59 276 ARG A N 1
ATOM 2225 C CA . ARG A 1 276 ? 0.578 12.390 -33.874 1.00 37.59 276 ARG A CA 1
ATOM 2226 C C . ARG A 1 276 ? 0.603 10.905 -34.232 1.00 37.59 276 ARG A C 1
ATOM 2228 O O . ARG A 1 276 ? -0.455 10.272 -34.202 1.00 37.59 276 ARG A O 1
ATOM 2235 N N . ASP A 1 277 ? 1.780 10.338 -34.478 1.00 40.19 277 ASP A N 1
ATOM 2236 C CA . ASP A 1 277 ? 1.930 8.909 -34.783 1.00 40.19 277 ASP A CA 1
ATOM 2237 C C . ASP A 1 277 ? 1.643 8.005 -33.562 1.00 40.19 277 ASP A C 1
ATOM 2239 O O . ASP A 1 277 ? 1.140 6.889 -33.705 1.00 40.19 277 ASP A O 1
ATOM 2243 N N . TRP A 1 278 ? 1.786 8.547 -32.340 1.00 40.38 278 TRP A N 1
ATOM 2244 C CA . TRP A 1 278 ? 1.373 7.906 -31.078 1.00 40.38 278 TRP A CA 1
ATOM 2245 C C . TRP A 1 278 ? -0.086 7.399 -31.107 1.00 40.38 278 TRP A C 1
ATOM 2247 O O . TRP A 1 278 ? -0.410 6.388 -30.479 1.00 40.38 278 TRP A O 1
ATOM 2257 N N . HIS A 1 279 ? -0.990 8.067 -31.833 1.00 32.84 279 HIS A N 1
ATOM 2258 C CA . HIS A 1 279 ? -2.423 7.761 -31.790 1.00 32.84 279 HIS A CA 1
ATOM 2259 C C . HIS A 1 279 ? -2.934 6.779 -32.860 1.00 32.84 279 HIS A C 1
ATOM 2261 O O . HIS A 1 279 ? -4.063 6.305 -32.714 1.00 32.84 279 HIS A O 1
ATOM 2267 N N . SER A 1 280 ? -2.158 6.436 -33.896 1.00 34.12 280 SER A N 1
ATOM 2268 C CA . SER A 1 280 ? -2.740 5.841 -35.119 1.00 34.12 280 SER A CA 1
ATOM 2269 C C . SER A 1 280 ? -2.401 4.374 -35.420 1.00 34.12 280 SER A C 1
ATOM 2271 O O . SER A 1 280 ? -2.928 3.841 -36.395 1.00 34.12 280 SER A O 1
ATOM 2273 N N . SER A 1 281 ? -1.617 3.664 -34.602 1.00 31.70 281 SER A N 1
ATOM 2274 C CA . SER A 1 281 ? -1.218 2.280 -34.928 1.00 31.70 281 SER A CA 1
ATOM 2275 C C . SER A 1 281 ? -1.797 1.229 -33.966 1.00 31.70 281 SER A C 1
ATOM 2277 O O . SER A 1 281 ? -1.212 0.872 -32.945 1.00 31.70 281 SER A O 1
ATOM 227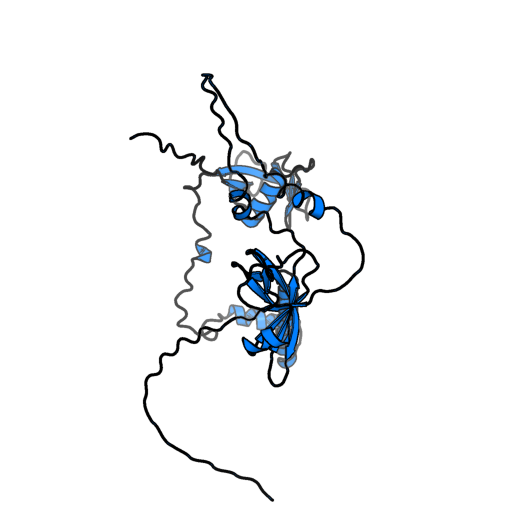9 N N . LEU A 1 282 ? -2.989 0.719 -34.303 1.00 34.41 282 LEU A N 1
ATOM 2280 C CA . LEU A 1 282 ? -3.669 -0.408 -33.648 1.00 34.41 282 LEU A CA 1
ATOM 2281 C C . LEU A 1 282 ? -4.025 -1.479 -34.691 1.00 34.41 282 LEU A C 1
ATOM 2283 O O . LEU A 1 282 ? -5.089 -1.404 -35.296 1.00 34.41 282 LEU A O 1
ATOM 2287 N N . ALA A 1 283 ? -3.171 -2.493 -34.874 1.00 31.78 283 ALA A N 1
ATOM 2288 C CA . ALA A 1 283 ? -3.560 -3.863 -35.251 1.00 31.78 283 ALA A CA 1
ATOM 2289 C C . ALA A 1 283 ? -2.347 -4.817 -35.291 1.00 31.78 283 ALA A C 1
ATOM 2291 O O . ALA A 1 283 ? -1.212 -4.388 -35.450 1.00 31.78 283 ALA A O 1
ATOM 2292 N N . ALA A 1 284 ? -2.641 -6.119 -35.194 1.00 30.19 284 ALA A N 1
ATOM 2293 C CA . ALA A 1 284 ? -1.762 -7.301 -35.215 1.00 30.19 284 ALA A CA 1
ATOM 2294 C C . ALA A 1 284 ? -0.947 -7.516 -33.941 1.00 30.19 284 ALA A C 1
ATOM 2296 O O . ALA A 1 284 ? -0.133 -6.675 -33.624 1.00 30.19 284 ALA A O 1
ATOM 2297 N N . SER A 1 285 ? -1.178 -8.632 -33.235 1.00 28.97 285 SER A N 1
ATOM 2298 C CA . SER A 1 285 ? -0.636 -9.021 -31.921 1.00 28.97 285 SER A CA 1
ATOM 2299 C C . SER A 1 285 ? 0.722 -9.729 -32.016 1.00 28.97 285 SER A C 1
ATOM 2301 O O . SER A 1 285 ? 0.884 -10.661 -32.799 1.00 28.97 285 SER A O 1
ATOM 2303 N N . SER A 1 286 ? 1.671 -9.305 -31.186 1.00 26.45 286 SER A N 1
ATOM 2304 C CA . SER A 1 286 ? 2.967 -9.937 -30.942 1.00 26.45 286 SER A CA 1
ATOM 2305 C C . SER A 1 286 ? 3.459 -9.461 -29.573 1.00 26.45 286 SER A C 1
ATOM 2307 O O . SER A 1 286 ? 3.504 -8.254 -29.310 1.00 26.45 286 SER A O 1
ATOM 2309 N N . SER A 1 287 ? 3.735 -10.418 -28.687 1.00 29.02 287 SER A N 1
ATOM 2310 C CA . SER A 1 287 ? 4.359 -10.196 -27.381 1.00 29.02 287 SER A CA 1
ATOM 2311 C C . SER A 1 287 ? 5.838 -9.870 -27.581 1.00 29.02 287 SER A C 1
ATOM 2313 O O . SER A 1 287 ? 6.503 -10.526 -28.381 1.00 29.02 287 SER A O 1
ATOM 2315 N N . ILE A 1 288 ? 6.347 -8.864 -26.870 1.00 38.06 288 ILE A N 1
ATOM 2316 C CA . ILE A 1 288 ? 7.772 -8.517 -26.862 1.00 38.06 288 ILE A CA 1
ATOM 2317 C C . ILE A 1 288 ? 8.342 -9.003 -25.530 1.00 38.06 288 ILE A C 1
ATOM 2319 O O . ILE A 1 288 ? 7.903 -8.568 -24.465 1.00 38.06 288 ILE A O 1
ATOM 2323 N N . HIS A 1 289 ? 9.304 -9.921 -25.598 1.00 38.38 289 HIS A N 1
ATOM 2324 C CA . HIS A 1 289 ? 10.074 -10.373 -24.444 1.00 38.38 289 HIS A CA 1
ATOM 2325 C C . HIS A 1 289 ? 11.316 -9.484 -24.318 1.00 38.38 289 HIS A C 1
ATOM 2327 O O . HIS A 1 289 ? 12.126 -9.441 -25.239 1.00 38.38 289 HIS A O 1
ATOM 2333 N N . LEU A 1 290 ? 11.452 -8.761 -23.208 1.00 51.34 290 LEU A N 1
ATOM 2334 C CA . LEU A 1 290 ? 12.625 -7.933 -22.901 1.00 51.34 290 LEU A CA 1
ATOM 2335 C C . LEU A 1 290 ? 13.402 -8.553 -21.747 1.00 51.34 290 LEU A C 1
ATOM 2337 O O . LEU A 1 290 ? 12.787 -9.081 -20.823 1.00 51.34 290 LEU A O 1
ATOM 2341 N N . LEU A 1 291 ? 14.732 -8.491 -21.776 1.00 50.88 291 LEU A N 1
ATOM 2342 C CA . LEU A 1 291 ? 15.567 -9.120 -20.757 1.00 50.88 291 LEU A CA 1
ATOM 2343 C C . LEU A 1 291 ? 16.443 -8.102 -20.019 1.00 50.88 291 LEU A C 1
ATOM 2345 O O . LEU A 1 291 ? 17.194 -7.369 -20.657 1.00 50.88 291 LEU A O 1
ATOM 2349 N N . VAL A 1 292 ? 16.341 -8.049 -18.683 1.00 53.12 292 VAL A N 1
ATOM 2350 C CA . VAL A 1 292 ? 17.220 -7.231 -17.817 1.00 53.12 292 VAL A CA 1
ATOM 2351 C C . VAL A 1 292 ? 18.251 -8.128 -17.162 1.00 53.12 292 VAL A C 1
ATOM 2353 O O . VAL A 1 292 ? 17.928 -9.232 -16.711 1.00 53.12 292 VAL A O 1
ATOM 2356 N N . THR A 1 293 ? 19.453 -7.598 -16.991 1.00 42.00 293 THR A N 1
ATOM 2357 C CA . THR A 1 293 ? 20.495 -8.185 -16.153 1.00 42.00 293 THR A CA 1
ATOM 2358 C C . THR A 1 293 ? 20.924 -7.184 -15.093 1.00 42.00 293 THR A C 1
ATOM 2360 O O . THR A 1 293 ? 21.223 -6.033 -15.401 1.00 42.00 293 THR A O 1
ATOM 2363 N N . SER A 1 294 ? 20.966 -7.604 -13.830 1.00 31.50 294 SER A N 1
ATOM 2364 C CA . SER A 1 294 ? 21.615 -6.824 -12.777 1.00 31.50 294 SER A CA 1
ATOM 2365 C C . SER A 1 294 ? 23.086 -7.221 -12.714 1.00 31.50 294 SER A C 1
ATOM 2367 O O . SER A 1 294 ? 23.392 -8.345 -12.311 1.00 31.50 294 SER A O 1
ATOM 2369 N N . ALA A 1 295 ? 23.990 -6.314 -13.078 1.00 28.33 295 ALA A N 1
ATOM 2370 C CA . ALA A 1 295 ? 25.406 -6.484 -12.780 1.00 28.33 295 ALA A CA 1
ATOM 2371 C C . ALA A 1 295 ? 25.594 -6.393 -11.255 1.00 28.33 295 ALA A C 1
ATOM 2373 O O . ALA A 1 295 ? 25.359 -5.343 -10.657 1.00 28.33 295 ALA A O 1
ATOM 2374 N N . SER A 1 296 ? 25.970 -7.500 -10.612 1.00 30.05 296 SER A N 1
ATOM 2375 C CA . SER A 1 296 ? 26.498 -7.459 -9.246 1.00 30.05 296 SER A CA 1
ATOM 2376 C C . SER A 1 296 ? 27.923 -6.920 -9.351 1.00 30.05 296 SER A C 1
ATOM 2378 O O . SER A 1 296 ? 28.799 -7.531 -9.961 1.00 30.05 296 SER A O 1
ATOM 2380 N N . SER A 1 297 ? 28.137 -5.712 -8.833 1.00 30.16 297 SER A N 1
ATOM 2381 C CA . SER A 1 297 ? 29.476 -5.180 -8.613 1.00 30.16 297 SER A CA 1
ATOM 2382 C C . SER A 1 297 ? 30.067 -5.903 -7.404 1.00 30.16 297 SER A C 1
ATOM 2384 O O . SER A 1 297 ? 29.919 -5.452 -6.268 1.00 30.16 297 SER A O 1
ATOM 2386 N N . ASP A 1 298 ? 30.685 -7.056 -7.637 1.00 28.02 298 ASP A N 1
ATOM 2387 C CA . ASP A 1 298 ? 31.559 -7.664 -6.641 1.00 28.02 298 ASP A CA 1
ATOM 2388 C C . ASP A 1 298 ? 32.873 -6.872 -6.623 1.00 28.02 298 ASP A C 1
ATOM 2390 O O . ASP A 1 298 ? 33.757 -7.051 -7.466 1.00 28.02 298 ASP A O 1
ATOM 2394 N N . ASP A 1 299 ? 32.969 -5.956 -5.657 1.00 31.20 299 ASP A N 1
ATOM 2395 C CA . ASP A 1 299 ? 34.206 -5.276 -5.290 1.00 31.20 299 ASP A CA 1
ATOM 2396 C C . ASP A 1 299 ? 35.255 -6.315 -4.880 1.00 31.20 299 ASP A C 1
ATOM 2398 O O . ASP A 1 299 ? 35.185 -6.988 -3.848 1.00 31.20 299 ASP A O 1
ATOM 2402 N N . ASN A 1 300 ? 36.249 -6.450 -5.747 1.00 30.36 300 ASN A N 1
ATOM 2403 C CA . ASN A 1 300 ? 37.326 -7.414 -5.659 1.00 30.36 300 ASN A CA 1
ATOM 2404 C C . ASN A 1 300 ? 38.433 -6.868 -4.736 1.00 30.36 300 ASN A C 1
ATOM 2406 O O . ASN A 1 300 ? 39.468 -6.398 -5.203 1.00 30.36 300 ASN A O 1
ATOM 2410 N N . CYS A 1 301 ? 38.237 -6.940 -3.418 1.00 32.62 301 CYS A N 1
ATOM 2411 C CA . CYS A 1 301 ? 39.337 -6.857 -2.451 1.00 32.62 301 CYS A CA 1
ATOM 2412 C C . CYS A 1 301 ? 39.883 -8.269 -2.195 1.00 32.62 301 CYS A C 1
ATOM 2414 O O . CYS A 1 301 ? 39.440 -8.978 -1.292 1.00 32.62 301 CYS A O 1
ATOM 2416 N N . ARG A 1 302 ? 40.849 -8.692 -3.019 1.00 31.17 302 ARG A N 1
ATOM 2417 C CA . ARG A 1 302 ? 41.688 -9.867 -2.752 1.00 31.17 302 ARG A CA 1
ATOM 2418 C C . ARG A 1 302 ? 42.884 -9.458 -1.897 1.00 31.17 302 ARG A C 1
ATOM 2420 O O . ARG A 1 302 ? 43.854 -8.925 -2.426 1.00 31.17 302 ARG A O 1
ATOM 2427 N N . ASP A 1 303 ? 42.824 -9.797 -0.614 1.00 32.31 303 ASP A N 1
ATOM 2428 C CA . ASP A 1 303 ? 44.015 -10.050 0.194 1.00 32.31 303 ASP A CA 1
ATOM 2429 C C . ASP A 1 303 ? 44.429 -11.517 0.032 1.00 32.31 303 ASP A C 1
ATOM 2431 O O . ASP A 1 303 ? 43.621 -12.444 0.142 1.00 32.31 303 ASP A O 1
ATOM 2435 N N . GLN A 1 304 ? 45.709 -11.715 -0.268 1.00 35.00 304 GLN A N 1
ATOM 2436 C CA . GLN A 1 304 ? 46.361 -13.015 -0.279 1.00 35.00 304 GLN A CA 1
ATOM 2437 C C . GLN A 1 304 ? 46.591 -13.486 1.159 1.00 35.00 304 GLN A C 1
ATOM 2439 O O . GLN A 1 304 ? 47.241 -12.804 1.944 1.00 35.00 304 GLN A O 1
ATOM 2444 N N . SER A 1 305 ? 46.175 -14.707 1.477 1.00 33.88 305 SER A N 1
ATOM 2445 C CA . SER A 1 305 ? 47.042 -15.594 2.255 1.00 33.88 305 SER A CA 1
ATOM 2446 C C . SER A 1 305 ? 46.684 -17.050 2.000 1.00 33.88 305 SER A C 1
ATOM 2448 O O . SER A 1 305 ? 45.533 -17.479 2.078 1.00 33.88 305 SER A O 1
ATOM 2450 N N . ASP A 1 306 ? 47.732 -17.777 1.633 1.00 36.69 306 ASP A N 1
ATOM 2451 C CA . ASP A 1 306 ? 47.818 -19.219 1.545 1.00 36.69 306 ASP A CA 1
ATOM 2452 C C . ASP A 1 306 ? 47.232 -19.912 2.772 1.00 36.69 306 ASP A C 1
ATOM 2454 O O . ASP A 1 306 ? 47.570 -19.570 3.901 1.00 36.69 306 ASP A O 1
ATOM 2458 N N . LEU A 1 307 ? 46.477 -20.985 2.535 1.00 32.19 307 LEU A N 1
ATOM 2459 C CA . LEU A 1 307 ? 46.539 -22.182 3.368 1.00 32.19 307 LEU A CA 1
ATOM 2460 C C . LEU A 1 307 ? 46.077 -23.389 2.550 1.00 32.19 307 LEU A C 1
ATOM 2462 O O . LEU A 1 307 ? 44.899 -23.696 2.383 1.00 32.19 307 LEU A O 1
ATOM 2466 N N . SER A 1 308 ? 47.085 -24.083 2.030 1.00 32.41 308 SER A N 1
ATOM 2467 C CA . SER A 1 308 ? 47.010 -25.468 1.596 1.00 32.41 308 SER A CA 1
ATOM 2468 C C . SER A 1 308 ? 46.556 -26.341 2.769 1.00 32.41 308 SER A C 1
ATOM 2470 O O . SER A 1 308 ? 47.268 -26.457 3.768 1.00 32.41 308 SER A O 1
ATOM 2472 N N . THR A 1 309 ? 45.434 -27.045 2.627 1.00 31.08 309 THR A N 1
ATOM 2473 C CA . THR A 1 309 ? 45.304 -28.393 3.199 1.00 31.08 309 THR A CA 1
ATOM 2474 C C . THR A 1 309 ? 44.266 -29.205 2.431 1.00 31.08 309 THR A C 1
ATOM 2476 O O . THR A 1 309 ? 43.057 -29.028 2.555 1.00 31.08 309 THR A O 1
ATOM 2479 N N . ARG A 1 310 ? 44.777 -30.118 1.602 1.00 29.00 310 ARG A N 1
ATOM 2480 C CA . ARG A 1 310 ? 44.047 -31.265 1.065 1.00 29.00 310 ARG A CA 1
ATOM 2481 C C . ARG A 1 310 ? 43.822 -32.268 2.193 1.00 29.00 310 ARG A C 1
ATOM 2483 O O . ARG A 1 310 ? 44.801 -32.790 2.715 1.00 29.00 310 ARG A O 1
ATOM 2490 N N . THR A 1 311 ? 42.570 -32.645 2.425 1.00 25.50 311 THR A N 1
ATOM 2491 C CA . THR A 1 311 ? 42.236 -33.971 2.957 1.00 25.50 311 THR A CA 1
ATOM 2492 C C . THR A 1 311 ? 40.971 -34.459 2.262 1.00 25.50 311 THR A C 1
ATOM 2494 O O . THR A 1 311 ? 39.873 -33.992 2.551 1.00 25.50 311 THR A O 1
ATOM 2497 N N . SER A 1 312 ? 41.124 -35.382 1.309 1.00 26.20 312 SER A N 1
ATOM 2498 C CA . SER A 1 312 ? 40.013 -36.172 0.780 1.00 26.20 312 SER A CA 1
ATOM 2499 C C . SER A 1 312 ? 39.887 -37.449 1.604 1.00 26.20 312 SER A C 1
ATOM 2501 O O . SER A 1 312 ? 40.861 -38.191 1.725 1.00 26.20 312 SER A O 1
ATOM 2503 N N . VAL A 1 313 ? 38.690 -37.744 2.100 1.00 25.64 313 VAL A N 1
ATOM 2504 C CA . VAL A 1 313 ? 38.313 -39.092 2.532 1.00 25.64 313 VAL A CA 1
ATOM 2505 C C . VAL A 1 313 ? 37.122 -39.503 1.677 1.00 25.64 313 VAL A C 1
ATOM 2507 O O . VAL A 1 313 ? 36.061 -38.888 1.733 1.00 25.64 313 VAL A O 1
ATOM 2510 N N . HIS A 1 314 ? 37.337 -40.511 0.836 1.00 26.56 314 HIS A N 1
ATOM 2511 C CA . HIS A 1 314 ? 36.299 -41.217 0.098 1.00 26.56 314 HIS A CA 1
ATOM 2512 C C . HIS A 1 314 ? 35.981 -42.505 0.861 1.00 26.56 314 HIS A C 1
ATOM 2514 O O . HIS A 1 314 ? 36.880 -43.296 1.143 1.00 26.56 314 HIS A O 1
ATOM 2520 N N . LEU A 1 315 ? 34.705 -42.709 1.184 1.00 34.00 315 LEU A N 1
ATOM 2521 C CA . LEU A 1 315 ? 34.152 -43.988 1.618 1.00 34.00 315 LEU A CA 1
ATOM 2522 C C . LEU A 1 315 ? 33.008 -44.349 0.666 1.00 34.00 315 LEU A C 1
ATOM 2524 O O . LEU A 1 315 ? 32.016 -43.631 0.584 1.00 34.00 315 LEU A O 1
ATOM 2528 N N . GLY A 1 316 ? 33.167 -45.472 -0.026 1.00 25.31 316 GLY A N 1
ATOM 2529 C CA . GLY A 1 316 ? 32.144 -46.199 -0.784 1.00 25.31 316 GLY A CA 1
ATOM 2530 C C . GLY A 1 316 ? 32.809 -47.483 -1.281 1.00 25.31 316 GLY A C 1
ATOM 2531 O O . GLY A 1 316 ? 33.794 -47.396 -2.001 1.00 25.31 316 GLY A O 1
ATOM 2532 N N . HIS A 1 317 ? 32.589 -48.641 -0.651 1.00 31.47 317 HIS A N 1
ATOM 2533 C CA . HIS A 1 317 ? 31.493 -49.592 -0.904 1.00 31.47 317 HIS A CA 1
ATOM 2534 C C . HIS A 1 317 ? 31.340 -49.945 -2.388 1.00 31.47 317 HIS A C 1
ATOM 2536 O O . HIS A 1 317 ? 30.839 -49.137 -3.168 1.00 31.47 317 HIS A O 1
ATOM 2542 N N . GLY A 1 318 ? 31.756 -51.172 -2.715 1.00 39.31 318 GLY A N 1
ATOM 2543 C CA . GLY A 1 318 ? 31.759 -51.783 -4.043 1.00 39.31 318 GLY A CA 1
ATOM 2544 C C . GLY A 1 318 ? 32.990 -52.650 -4.219 1.00 39.31 318 GLY A C 1
ATOM 2545 O O . GLY A 1 318 ? 33.935 -52.154 -4.863 1.00 39.31 318 GLY A O 1
#

Solvent-accessible surface area (backbone atoms only — not comparable to full-atom values): 20262 Å² total; per-residue (Å²): 138,92,83,82,80,73,85,65,73,69,68,60,42,78,43,39,32,35,43,63,45,94,60,56,81,59,83,87,57,83,89,42,73,41,72,50,54,74,65,56,28,49,50,43,48,48,29,67,72,42,89,57,90,75,32,57,27,86,49,99,65,34,42,32,36,61,86,75,32,33,37,29,30,71,91,40,75,85,53,56,28,46,42,50,80,43,78,40,53,73,88,67,60,77,62,79,60,61,78,77,68,51,70,69,76,76,82,85,63,60,91,80,78,73,71,47,73,65,60,55,47,52,55,52,49,53,41,62,76,65,72,57,54,73,68,55,49,53,51,50,51,53,49,48,53,53,51,50,51,52,52,54,57,72,73,69,51,72,45,63,40,83,48,70,43,69,24,21,61,41,66,72,65,45,53,75,56,45,50,51,40,33,42,30,47,48,70,91,81,64,56,48,77,37,40,92,75,45,92,56,97,44,55,32,29,40,29,54,53,58,48,35,28,29,80,77,47,77,50,73,58,99,76,39,38,39,38,30,31,40,60,49,86,69,73,68,74,78,59,74,74,67,66,72,80,76,67,86,78,82,80,83,78,89,77,92,82,90,84,87,84,90,87,85,84,89,87,84,73,75,69,70,54,59,72,55,57,74,76,72,82,85,80,87,92,78,89,47,62,34,32,37,56,73,75,78,84,76,80,83,81,80,78,90,76,90,76,91,77,90,81,87,83,89,86,80,91,133

Mean predicted aligned error: 19.16 Å

Organism: NCBI:txid1234261

pLDDT: mean 71.57, std 25.28, range [25.31, 98.06]